Protein AF-A0A482ZUT6-F1 (afdb_monomer_lite)

Secondary structure (DSSP, 8-state):
-------------B-SHHHHHHHHTTS--S-EEEEEESSTT--EE-HHHHHHTTTS-GGG--HHHHHHHHHHHHHHHHHTTTTEETTEEPPHHHHHHHHHHTT---S-EEEES-HHHHHHHHH--SS-S-EEEEEEE---TTTEEEPPGGG-SS-GGGG--TT-EEEE--SS--HHHHHHTEEEEESSSEE-TT-TT-EEEEE-GGGHHHHHHHHHHHH--SHHHHTTT-TTTTTTT-SS-------HHHHHHHHHHHHTTT-TTTTHHHHHHHHHH---HHHHHHHHHHHHHTT-HHHHHHHHHHHHHH-TTHHHHHHHHHHHT--

Structure (mmCIF, N/CA/C/O backbone):
data_AF-A0A482ZUT6-F1
#
_entry.id   AF-A0A482ZUT6-F1
#
loop_
_atom_site.group_PDB
_atom_site.id
_atom_site.type_symbol
_atom_site.label_atom_id
_atom_site.label_alt_id
_atom_site.label_comp_id
_atom_site.label_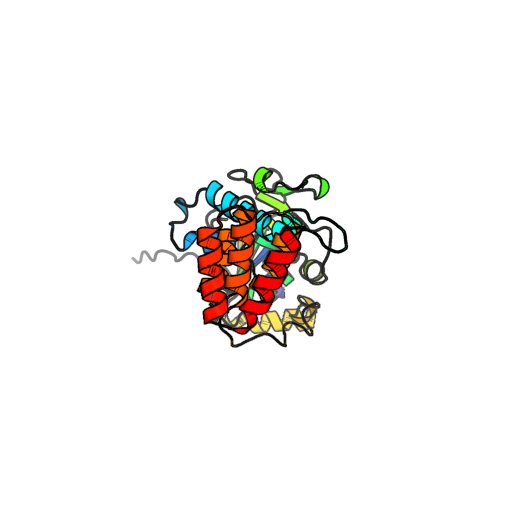asym_id
_atom_site.label_entity_id
_atom_site.label_seq_id
_atom_site.pdbx_PDB_ins_code
_atom_site.Cartn_x
_atom_site.Cartn_y
_atom_site.Cartn_z
_atom_site.occupancy
_atom_site.B_iso_or_equiv
_atom_site.auth_seq_id
_atom_site.auth_comp_id
_atom_site.auth_asym_id
_atom_site.auth_atom_id
_atom_site.pdbx_PDB_model_num
ATOM 1 N N . MET A 1 1 ? -6.124 35.417 38.412 1.00 35.81 1 MET A N 1
ATOM 2 C CA . MET A 1 1 ? -7.095 34.623 37.631 1.00 35.81 1 MET A CA 1
ATOM 3 C C . MET A 1 1 ? -6.355 33.978 36.477 1.00 35.81 1 MET A C 1
ATOM 5 O O . MET A 1 1 ? -5.757 34.667 35.665 1.00 35.81 1 MET A O 1
ATOM 9 N N . THR A 1 2 ? -6.287 32.654 36.516 1.00 34.81 2 THR A N 1
ATOM 10 C CA . THR A 1 2 ? -5.568 31.767 35.599 1.00 34.81 2 THR A CA 1
ATOM 11 C C . THR A 1 2 ? -6.197 31.771 34.212 1.00 34.81 2 THR A C 1
ATOM 13 O O . THR A 1 2 ? -7.321 31.300 34.063 1.00 34.81 2 THR A O 1
ATOM 16 N N . ASN A 1 3 ? -5.454 32.207 33.197 1.00 33.56 3 ASN A N 1
ATOM 17 C CA . ASN A 1 3 ? -5.791 31.924 31.807 1.00 33.56 3 ASN A CA 1
ATOM 18 C C . ASN A 1 3 ? -4.974 30.701 31.366 1.00 33.56 3 ASN A C 1
ATOM 20 O O . ASN A 1 3 ? -3.924 30.818 30.740 1.00 33.56 3 ASN A O 1
ATOM 24 N N . LYS A 1 4 ? -5.410 29.508 31.795 1.00 34.03 4 LYS A N 1
ATOM 25 C CA . LYS A 1 4 ? -4.911 28.256 31.220 1.00 34.03 4 LYS A CA 1
ATOM 26 C C . LYS A 1 4 ? -5.467 28.185 29.802 1.00 34.03 4 LYS A C 1
ATOM 28 O O . LYS A 1 4 ? -6.665 27.963 29.630 1.00 34.03 4 LYS A O 1
ATOM 33 N N . GLN A 1 5 ? -4.603 28.393 28.810 1.00 35.25 5 GLN A N 1
ATOM 34 C CA . GLN A 1 5 ? -4.854 27.939 27.448 1.00 35.25 5 GLN A CA 1
ATOM 35 C C . GLN A 1 5 ? -5.314 26.482 27.545 1.00 35.25 5 GLN A C 1
ATOM 37 O O . GLN A 1 5 ? -4.599 25.634 28.080 1.00 35.25 5 GLN A O 1
ATOM 42 N N . LYS A 1 6 ? -6.558 26.212 27.136 1.00 33.56 6 LYS A N 1
ATOM 43 C CA . LYS A 1 6 ? -7.048 24.843 27.003 1.00 33.56 6 LYS A CA 1
ATOM 44 C C . LYS A 1 6 ? -6.166 24.176 25.955 1.00 33.56 6 LYS A C 1
ATOM 46 O O . LYS A 1 6 ? -6.259 24.526 24.782 1.00 33.56 6 LYS A O 1
ATOM 51 N N . GLU A 1 7 ? -5.319 23.247 26.392 1.00 29.08 7 GLU A N 1
ATOM 52 C CA . GLU A 1 7 ? -4.719 22.259 25.500 1.00 29.08 7 GLU A CA 1
ATOM 53 C C . GLU A 1 7 ? -5.836 21.690 24.608 1.00 29.08 7 GLU A C 1
ATOM 55 O O . GLU A 1 7 ? -6.928 21.404 25.125 1.00 29.08 7 GLU A O 1
ATOM 60 N N . PRO A 1 8 ? -5.621 21.552 23.287 1.00 33.31 8 PRO A N 1
ATOM 61 C CA . PRO A 1 8 ? -6.588 20.881 22.430 1.00 33.31 8 PRO A CA 1
ATOM 62 C C . PRO A 1 8 ? -6.868 19.511 23.048 1.00 33.31 8 PRO A C 1
ATOM 64 O O . PRO A 1 8 ? -5.936 18.764 23.349 1.00 33.31 8 PRO A O 1
ATOM 67 N N . SER A 1 9 ? -8.142 19.215 23.328 1.00 34.09 9 SER A N 1
ATOM 68 C CA . SER A 1 9 ? -8.528 17.971 23.995 1.00 34.09 9 SER A CA 1
ATOM 69 C C . SER A 1 9 ? -7.890 16.808 23.244 1.00 34.09 9 SER A C 1
ATOM 71 O O . SER A 1 9 ? -8.211 16.618 22.068 1.00 34.09 9 SER A O 1
ATOM 73 N N . LYS A 1 10 ? -6.976 16.071 23.895 1.00 39.19 10 LYS A N 1
ATOM 74 C CA . LYS A 1 10 ? -6.316 14.906 23.293 1.00 39.19 10 LYS A CA 1
ATOM 75 C C . LYS A 1 10 ? -7.380 14.063 22.573 1.00 39.19 10 LYS A C 1
ATOM 77 O O . LYS A 1 10 ? -8.397 13.752 23.205 1.00 39.19 10 LYS A O 1
ATOM 82 N N . PRO A 1 11 ? -7.203 13.735 21.279 1.00 46.31 11 PRO A N 1
ATOM 83 C CA . PRO A 1 11 ? -8.185 12.955 20.536 1.00 46.31 11 PRO A CA 1
ATOM 84 C C . PRO A 1 11 ? -8.502 11.682 21.316 1.00 46.31 11 PRO A C 1
ATOM 86 O O . PRO A 1 11 ? -7.584 11.024 21.812 1.00 46.31 11 PRO A O 1
ATOM 89 N N . LYS A 1 12 ? -9.796 11.379 21.489 1.00 57.25 12 LYS A N 1
ATOM 90 C CA . LYS A 1 12 ? -10.273 10.251 22.302 1.00 57.25 12 LYS A CA 1
ATOM 91 C C . LYS A 1 12 ? -9.578 8.973 21.846 1.00 57.25 12 LYS A C 1
ATOM 93 O O . LYS A 1 12 ? -9.882 8.444 20.782 1.00 57.25 12 LYS A O 1
ATOM 98 N N . THR A 1 13 ? -8.645 8.501 22.659 1.00 74.69 13 THR A N 1
ATOM 99 C CA . THR A 1 13 ? -7.831 7.340 22.341 1.00 74.69 13 THR A CA 1
ATOM 100 C C . THR A 1 13 ? -8.674 6.082 22.476 1.00 74.69 13 THR A C 1
ATOM 102 O O . THR A 1 13 ? -9.416 5.910 23.449 1.00 74.69 13 THR A O 1
ATOM 105 N N . VAL A 1 14 ? -8.602 5.214 21.476 1.00 85.31 14 VAL A N 1
ATOM 106 C CA . VAL A 1 14 ? -9.338 3.955 21.469 1.00 85.31 14 VAL A CA 1
ATOM 107 C C . VAL A 1 14 ? -8.464 2.847 22.049 1.00 85.31 14 VAL A C 1
ATOM 109 O O . VAL A 1 14 ? -7.279 2.766 21.739 1.00 85.31 14 VAL A O 1
ATOM 112 N N . ASN A 1 15 ? -9.061 1.988 22.884 1.00 87.06 15 ASN A N 1
ATOM 113 C CA . ASN A 1 15 ? -8.356 0.894 23.556 1.00 87.06 15 ASN A CA 1
ATOM 114 C C . ASN A 1 15 ? -8.939 -0.514 23.323 1.00 87.06 15 ASN A C 1
ATOM 116 O O . ASN A 1 15 ? -8.460 -1.474 23.919 1.00 87.06 15 ASN A O 1
ATOM 120 N N . SER A 1 16 ? -9.965 -0.636 22.476 1.00 91.62 16 SER A N 1
ATOM 121 C CA . SER A 1 16 ? -10.554 -1.916 22.059 1.00 91.62 16 SER A CA 1
ATOM 122 C C . SER A 1 16 ? -11.215 -1.794 20.687 1.00 91.62 16 SER A C 1
ATOM 124 O O . SER A 1 16 ? -11.611 -0.694 20.278 1.00 91.62 16 SER A O 1
ATOM 126 N N . VAL A 1 17 ? -11.407 -2.920 20.000 1.00 93.44 17 VAL A N 1
ATOM 127 C CA . VAL A 1 17 ? -12.072 -2.985 18.688 1.00 93.44 17 VAL A CA 1
ATOM 128 C C . VAL A 1 17 ? -13.514 -2.475 18.783 1.00 93.44 17 VAL A C 1
ATOM 130 O O . VAL A 1 17 ? -13.983 -1.722 17.931 1.00 93.44 17 VAL A O 1
ATOM 133 N N . VAL A 1 18 ? -14.220 -2.777 19.876 1.00 93.06 18 VAL A N 1
ATOM 134 C CA . VAL A 1 18 ? -15.598 -2.297 20.088 1.00 93.06 18 VAL A CA 1
ATOM 135 C C . VAL A 1 18 ? -15.661 -0.772 20.174 1.00 93.06 18 VAL A C 1
ATOM 137 O O . VAL A 1 18 ? -16.558 -0.148 19.601 1.00 93.06 18 VAL A O 1
ATOM 140 N N . LYS A 1 19 ? -14.725 -0.141 20.894 1.00 92.38 19 LYS A N 1
ATOM 141 C CA . LYS A 1 19 ? -14.681 1.325 20.985 1.00 92.38 19 LYS A CA 1
ATOM 142 C C . LYS A 1 19 ? -14.277 1.958 19.655 1.00 92.38 19 LYS A C 1
ATOM 144 O O . LYS A 1 19 ? -14.824 3.008 19.323 1.00 92.38 19 LYS A O 1
ATOM 149 N N . PHE A 1 20 ? -13.403 1.305 18.889 1.00 94.44 20 PHE A N 1
ATOM 150 C CA . PHE A 1 20 ? -13.038 1.726 17.536 1.00 94.44 20 PHE A CA 1
ATOM 151 C C . PHE A 1 20 ? -14.270 1.784 16.629 1.00 94.44 20 PHE A C 1
ATOM 153 O O . PHE A 1 20 ? -14.591 2.836 16.081 1.00 94.44 20 PHE A O 1
ATOM 160 N N . LEU A 1 21 ? -15.033 0.690 16.570 1.00 92.88 21 LEU A N 1
ATOM 161 C CA . LEU A 1 21 ? -16.257 0.599 15.774 1.00 92.88 21 LEU A CA 1
ATOM 162 C C . LEU A 1 21 ? -17.323 1.612 16.217 1.00 92.88 21 LEU A C 1
ATOM 164 O O . LEU A 1 21 ? -18.012 2.194 15.382 1.00 92.88 21 LEU A O 1
ATOM 168 N N . LYS A 1 22 ? -17.456 1.865 17.527 1.00 91.25 22 LYS A N 1
ATOM 169 C CA . LYS A 1 22 ? -18.350 2.918 18.040 1.00 91.25 22 LYS A CA 1
ATOM 170 C C . LYS A 1 22 ? -17.924 4.305 17.568 1.00 91.25 22 LYS A C 1
ATOM 172 O O . LYS A 1 22 ? -18.792 5.090 17.212 1.00 91.25 22 LYS A O 1
ATOM 177 N N . HIS A 1 23 ? -16.625 4.601 17.558 1.00 90.75 23 HIS A N 1
ATOM 178 C CA . HIS A 1 23 ? -16.115 5.883 17.077 1.00 90.75 23 HIS A CA 1
ATOM 179 C C . HIS A 1 23 ? -16.332 6.044 15.569 1.00 90.75 23 HIS A C 1
ATOM 181 O O . HIS A 1 23 ? -16.812 7.087 15.138 1.00 90.75 23 HIS A O 1
ATOM 187 N N . LEU A 1 24 ? -16.082 4.998 14.776 1.00 89.94 24 LEU A N 1
ATOM 188 C CA . LEU A 1 24 ? -16.340 5.011 13.332 1.00 89.94 24 LEU A CA 1
ATOM 189 C C . LEU A 1 24 ? -17.788 5.373 12.991 1.00 89.94 24 LEU A C 1
ATOM 191 O O . LEU A 1 24 ? -18.016 6.171 12.092 1.00 89.94 24 LEU A O 1
ATOM 195 N N . LYS A 1 25 ? -18.763 4.864 13.753 1.00 89.38 25 LYS A N 1
ATOM 196 C CA . LYS A 1 25 ? -20.187 5.198 13.574 1.00 89.38 25 LYS A CA 1
ATOM 197 C C . LYS A 1 25 ? -20.527 6.670 13.831 1.00 89.38 25 LYS A C 1
ATOM 199 O O . LYS A 1 25 ? -21.613 7.099 13.465 1.00 89.38 25 LYS A O 1
ATOM 204 N N . THR A 1 26 ? -19.645 7.424 14.490 1.00 88.81 26 THR A N 1
ATOM 205 C CA . THR A 1 26 ? -19.835 8.868 14.720 1.00 88.81 26 THR A CA 1
ATOM 206 C C . THR A 1 26 ? -19.310 9.733 13.577 1.00 88.81 26 THR A C 1
ATOM 208 O O . THR A 1 26 ? -19.552 10.936 13.578 1.00 88.81 26 THR A O 1
ATOM 211 N N . ILE A 1 27 ? -18.587 9.146 12.618 1.00 87.00 27 ILE A N 1
ATOM 212 C CA . ILE A 1 27 ? -18.062 9.860 11.456 1.00 87.00 27 ILE A CA 1
ATOM 213 C C . ILE A 1 27 ? -19.151 9.906 10.382 1.00 87.00 27 ILE A C 1
ATOM 215 O O . ILE A 1 27 ? -19.654 8.870 9.953 1.00 87.00 27 ILE A O 1
ATOM 219 N N . GLU A 1 28 ? -19.510 11.113 9.951 1.00 81.62 28 GLU A N 1
ATOM 220 C CA . GLU A 1 28 ? -20.491 11.334 8.887 1.00 81.62 28 GLU A CA 1
ATOM 221 C C . GLU A 1 28 ? -19.919 10.967 7.508 1.00 81.62 28 GLU A C 1
ATOM 223 O O . GLU A 1 28 ? -18.759 11.248 7.203 1.00 81.62 28 GLU A O 1
ATOM 228 N N . GLY A 1 29 ? -20.743 10.337 6.666 1.00 78.88 29 GLY A N 1
ATOM 229 C CA . GLY A 1 29 ? -20.382 9.898 5.315 1.00 78.88 29 GLY A CA 1
ATOM 230 C C . GLY A 1 29 ? -20.950 8.518 4.980 1.00 78.88 29 GLY A C 1
ATOM 231 O O . 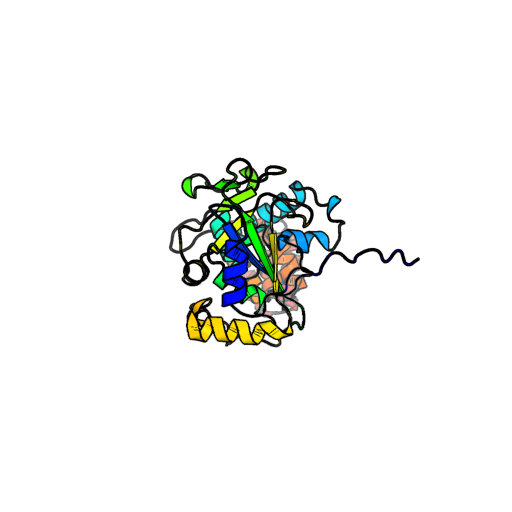GLY A 1 29 ? -21.455 7.810 5.849 1.00 78.88 29 GLY A O 1
ATOM 232 N N . SER A 1 30 ? -20.896 8.144 3.701 1.00 75.44 30 SER A N 1
ATOM 233 C CA . SER A 1 30 ? -21.460 6.883 3.190 1.00 75.44 30 SER A CA 1
ATOM 234 C C . SER A 1 30 ? -20.412 5.893 2.676 1.00 75.44 30 SER A C 1
ATOM 236 O O . SER A 1 30 ? -20.690 4.698 2.613 1.00 75.44 30 SER A O 1
ATOM 238 N N . ALA A 1 31 ? -19.216 6.368 2.323 1.00 84.25 31 ALA A N 1
ATOM 239 C CA . ALA A 1 31 ? -18.118 5.553 1.817 1.00 84.25 31 ALA A CA 1
ATOM 240 C C . ALA A 1 31 ? -16.779 6.111 2.306 1.00 84.25 31 ALA A C 1
ATOM 242 O O . ALA A 1 31 ? -16.557 7.326 2.273 1.00 84.25 31 ALA A O 1
ATOM 243 N N . PHE A 1 32 ? -15.892 5.218 2.747 1.00 88.81 32 PHE A N 1
ATOM 244 C CA . PHE A 1 32 ? -14.613 5.579 3.347 1.00 88.81 32 PHE A CA 1
ATOM 245 C C . PHE A 1 32 ? -13.485 4.670 2.861 1.00 88.81 32 PHE A C 1
ATOM 247 O O . PHE A 1 32 ? -13.697 3.497 2.561 1.00 88.81 32 PHE A O 1
ATOM 254 N N . LEU A 1 33 ? -12.278 5.226 2.842 1.00 90.50 33 LEU A N 1
ATOM 255 C CA . LEU A 1 33 ? -11.021 4.495 2.807 1.00 90.50 33 LEU A CA 1
ATOM 256 C C . LEU A 1 33 ? -10.292 4.675 4.131 1.00 90.50 33 LEU A C 1
ATOM 258 O O . LEU A 1 33 ? -10.357 5.736 4.758 1.00 90.50 33 LEU A O 1
ATOM 262 N N . TYR A 1 34 ? -9.571 3.640 4.535 1.00 92.25 34 TYR A N 1
ATOM 263 C CA . TYR A 1 34 ? -8.869 3.594 5.805 1.00 92.25 34 TYR A CA 1
ATOM 264 C C . TYR A 1 34 ? -7.384 3.337 5.596 1.00 92.25 34 TYR A C 1
ATOM 266 O O . TYR A 1 34 ? -6.994 2.582 4.708 1.00 92.25 34 TYR A O 1
ATOM 274 N N . ARG A 1 35 ? -6.545 3.934 6.439 1.00 92.00 35 ARG A N 1
ATOM 275 C CA . ARG A 1 35 ? -5.116 3.618 6.482 1.00 92.00 35 ARG A CA 1
ATOM 276 C C . ARG A 1 35 ? -4.612 3.614 7.912 1.00 92.00 35 ARG A C 1
ATOM 278 O O . ARG A 1 35 ? -4.799 4.585 8.641 1.00 92.00 35 ARG A O 1
ATOM 285 N N . GLY A 1 36 ? -3.982 2.514 8.305 1.00 90.75 36 GLY A N 1
ATOM 286 C CA . GLY A 1 36 ? -3.349 2.378 9.610 1.00 90.75 36 GLY A CA 1
ATOM 287 C C . GLY A 1 36 ? -1.906 2.845 9.574 1.00 90.75 36 GLY A C 1
ATOM 288 O O . GLY A 1 36 ? -1.131 2.372 8.748 1.00 90.75 36 GLY A O 1
ATOM 289 N N . HIS A 1 37 ? -1.534 3.746 10.477 1.00 89.69 37 HIS A N 1
ATOM 290 C CA . HIS A 1 37 ? -0.142 4.066 10.771 1.00 89.69 37 HIS A CA 1
ATOM 291 C C . HIS A 1 37 ? 0.174 3.601 12.184 1.00 89.69 37 HIS A C 1
ATOM 293 O O . HIS A 1 37 ? -0.472 4.024 13.143 1.00 89.69 37 HIS A O 1
ATOM 299 N N . ALA A 1 38 ? 1.195 2.762 12.322 1.00 86.81 38 ALA A N 1
ATOM 300 C CA . ALA A 1 38 ? 1.624 2.297 13.630 1.00 86.81 38 ALA A CA 1
ATOM 301 C C . ALA A 1 38 ? 2.298 3.399 14.463 1.00 86.81 38 ALA A C 1
ATOM 303 O O . ALA A 1 38 ? 2.398 3.275 15.677 1.00 86.81 38 ALA A O 1
ATOM 304 N N . ASN A 1 39 ? 2.713 4.501 13.844 1.00 85.56 39 ASN A N 1
ATOM 305 C CA . ASN A 1 39 ? 3.220 5.676 14.535 1.00 85.56 39 ASN A CA 1
ATOM 306 C C . ASN A 1 39 ? 2.427 6.906 14.075 1.00 85.56 39 ASN A C 1
ATOM 308 O O . ASN A 1 39 ? 2.410 7.242 12.890 1.00 85.56 39 ASN A O 1
ATOM 312 N N . CYS A 1 40 ? 1.754 7.574 15.008 1.00 83.69 40 CYS A N 1
ATOM 313 C CA . CYS A 1 40 ? 0.895 8.722 14.733 1.00 83.69 40 CYS A CA 1
ATOM 314 C C . CYS A 1 40 ? 1.656 9.960 14.240 1.00 83.69 40 CYS A C 1
ATOM 316 O O . CYS A 1 40 ? 1.047 10.838 13.642 1.00 83.69 40 CYS A O 1
ATOM 318 N N . ALA A 1 41 ? 2.980 10.015 14.423 1.00 80.50 41 ALA A N 1
ATOM 319 C CA . ALA A 1 41 ? 3.820 11.072 13.864 1.00 80.50 41 ALA A CA 1
ATOM 320 C C . ALA A 1 41 ? 4.128 10.871 12.367 1.00 80.50 41 ALA A C 1
ATOM 322 O O . ALA A 1 41 ? 4.727 11.744 11.735 1.00 80.50 41 ALA A O 1
ATOM 323 N N . TRP A 1 42 ? 3.782 9.715 11.786 1.00 80.75 42 TRP A N 1
ATOM 324 C CA . TRP A 1 42 ? 3.996 9.466 10.364 1.00 80.75 42 TRP A CA 1
ATOM 325 C C . TRP A 1 42 ? 2.973 10.208 9.512 1.00 80.75 42 TRP A C 1
ATOM 327 O O . TRP A 1 42 ? 1.779 9.890 9.526 1.00 80.75 42 TRP A O 1
ATOM 337 N N . LYS A 1 43 ? 3.494 11.124 8.692 1.00 79.69 43 LYS A N 1
ATOM 338 C CA . LYS A 1 43 ? 2.731 11.847 7.677 1.00 79.69 43 LYS A CA 1
ATOM 339 C C . LYS A 1 43 ? 2.194 10.909 6.600 1.00 79.69 43 LYS A C 1
ATOM 341 O O . LYS A 1 43 ? 2.816 9.899 6.251 1.00 79.69 43 LYS A O 1
ATOM 346 N N . LEU A 1 44 ? 1.056 11.282 6.023 1.00 80.19 44 LEU A N 1
ATOM 347 C CA . LEU A 1 44 ? 0.441 10.587 4.898 1.00 80.19 44 LEU A CA 1
ATOM 348 C C . LEU A 1 44 ? 1.116 10.989 3.575 1.00 80.19 44 LEU A C 1
ATOM 350 O O . LEU A 1 44 ? 0.606 11.779 2.783 1.00 80.19 44 LEU A O 1
ATOM 354 N N . GLU A 1 45 ? 2.310 10.443 3.363 1.00 78.81 45 GLU A N 1
ATOM 355 C CA . GLU A 1 45 ? 3.169 10.712 2.205 1.00 78.81 45 GLU A CA 1
ATOM 356 C C . GLU A 1 45 ? 3.515 9.405 1.470 1.00 78.81 45 GLU A C 1
ATOM 358 O O . GLU A 1 45 ? 3.668 8.349 2.099 1.00 78.81 45 GLU A O 1
ATOM 363 N N . SER A 1 46 ? 3.663 9.465 0.140 1.00 78.75 46 SER A N 1
ATOM 364 C CA . SER A 1 46 ? 4.093 8.305 -0.654 1.00 78.75 46 SER A CA 1
ATOM 365 C C . SER A 1 46 ? 5.557 7.956 -0.370 1.00 78.75 46 SER A C 1
ATOM 367 O O . SER A 1 46 ? 6.354 8.793 0.067 1.00 78.75 46 SER A O 1
ATOM 369 N N . SER A 1 47 ? 5.938 6.700 -0.591 1.00 74.62 47 SER A N 1
ATOM 370 C CA . SER A 1 47 ? 7.308 6.247 -0.321 1.00 74.62 47 SER A CA 1
ATOM 371 C C . SER A 1 47 ? 8.325 6.903 -1.262 1.00 74.62 47 SER A C 1
ATOM 373 O O . SER A 1 47 ? 9.413 7.269 -0.812 1.00 74.62 47 SER A O 1
ATOM 375 N N . ALA A 1 48 ? 7.958 7.127 -2.529 1.00 77.06 48 ALA A N 1
ATOM 376 C CA . ALA A 1 48 ? 8.759 7.891 -3.484 1.00 77.06 48 ALA A CA 1
ATOM 377 C C . ALA A 1 48 ? 8.959 9.340 -3.023 1.00 77.06 48 ALA A C 1
ATOM 379 O O . ALA A 1 48 ? 10.088 9.824 -3.002 1.00 77.06 48 ALA A O 1
ATOM 380 N N . TYR A 1 49 ? 7.900 10.008 -2.557 1.00 74.44 49 TYR A N 1
ATOM 381 C CA . TYR A 1 49 ? 8.007 11.371 -2.039 1.00 74.44 49 TYR A CA 1
ATOM 382 C C . TYR A 1 49 ? 8.940 11.458 -0.822 1.00 74.44 49 TYR A C 1
ATOM 384 O O . TYR A 1 49 ? 9.848 12.288 -0.790 1.00 74.44 49 TYR A O 1
ATOM 392 N N . ARG A 1 50 ? 8.806 10.538 0.147 1.00 73.44 50 ARG A N 1
ATOM 393 C CA . ARG A 1 50 ? 9.718 10.468 1.305 1.00 73.44 50 ARG A CA 1
ATOM 394 C C . ARG A 1 50 ? 11.182 10.291 0.894 1.00 73.44 50 ARG A C 1
ATOM 396 O O . ARG A 1 50 ? 12.067 10.851 1.536 1.00 73.44 50 ARG A O 1
ATOM 403 N N . ARG A 1 51 ? 11.442 9.511 -0.160 1.00 74.12 51 ARG A N 1
ATOM 404 C CA . ARG A 1 51 ? 12.789 9.292 -0.706 1.00 74.12 51 ARG A CA 1
ATOM 405 C C . ARG A 1 51 ? 13.348 10.566 -1.346 1.00 74.12 51 ARG A C 1
ATOM 407 O O . ARG A 1 51 ? 14.486 10.925 -1.063 1.00 74.12 51 ARG A O 1
ATOM 414 N N . LEU A 1 52 ? 12.540 11.259 -2.147 1.00 68.75 52 LEU A N 1
ATOM 415 C CA . LEU A 1 52 ? 12.927 12.477 -2.870 1.00 68.75 52 LEU A CA 1
ATOM 416 C C . LEU A 1 52 ? 13.086 13.714 -1.972 1.00 68.75 52 LEU A C 1
ATOM 418 O O . LEU A 1 52 ? 13.728 14.676 -2.375 1.00 68.75 52 LEU A O 1
ATOM 422 N N . LYS A 1 53 ? 12.543 13.678 -0.751 1.00 66.25 53 LYS A N 1
ATOM 423 C CA . LYS A 1 53 ? 12.624 14.748 0.258 1.00 66.25 53 LYS A CA 1
ATOM 424 C C . LYS A 1 53 ? 13.924 14.773 1.061 1.00 66.25 53 LYS A C 1
ATOM 426 O O . LYS A 1 53 ? 14.236 15.781 1.679 1.00 66.25 53 LYS A O 1
ATOM 431 N N . LYS A 1 54 ? 14.716 13.694 1.070 1.00 56.56 54 LYS A N 1
ATOM 432 C CA . LYS A 1 54 ? 15.976 13.663 1.842 1.00 56.56 54 LYS A CA 1
ATOM 433 C C . LYS A 1 54 ? 16.979 14.785 1.483 1.00 56.56 54 LYS A C 1
ATOM 435 O O . LYS A 1 54 ? 17.711 15.174 2.387 1.00 56.56 54 LYS A O 1
ATOM 440 N N . PRO A 1 55 ? 17.009 15.324 0.245 1.00 53.75 55 PRO A N 1
ATOM 441 C CA . PRO A 1 55 ? 17.802 16.510 -0.091 1.00 53.75 55 PRO A CA 1
ATOM 442 C C . PRO A 1 55 ? 17.014 17.831 -0.291 1.00 53.75 55 PRO A C 1
ATOM 444 O O . PRO A 1 55 ? 17.657 18.841 -0.558 1.00 53.75 55 PRO A O 1
ATOM 447 N N . LEU A 1 56 ? 15.672 17.865 -0.205 1.00 49.56 56 LEU A N 1
ATOM 448 C CA . LEU A 1 56 ? 14.835 19.026 -0.592 1.00 49.56 56 LEU A CA 1
ATOM 449 C C . LEU A 1 56 ? 13.676 19.269 0.396 1.00 49.56 56 LEU A C 1
ATOM 451 O O . LEU A 1 56 ? 13.063 18.319 0.880 1.00 49.56 56 LEU A O 1
ATOM 455 N N . GLU A 1 57 ? 13.320 20.529 0.671 1.00 53.28 57 GLU A N 1
ATOM 456 C CA . GLU A 1 57 ? 12.146 20.844 1.502 1.00 53.28 57 GLU A CA 1
ATOM 457 C C . GLU A 1 57 ? 10.831 20.420 0.801 1.00 53.28 57 GLU A C 1
ATOM 459 O O . GLU A 1 57 ? 10.733 20.505 -0.422 1.00 53.28 57 GLU A O 1
ATOM 464 N N . PRO A 1 58 ? 9.769 20.019 1.536 1.00 54.66 58 PRO A N 1
ATOM 465 C CA . PRO A 1 58 ? 8.490 19.549 0.970 1.00 54.66 58 PRO A CA 1
ATOM 466 C C . PRO A 1 58 ? 7.858 20.459 -0.089 1.00 54.66 58 PRO A C 1
ATOM 468 O O . PRO A 1 58 ? 7.222 19.997 -1.027 1.00 54.66 58 PRO A O 1
ATOM 471 N N . LYS A 1 59 ? 8.012 21.770 0.092 1.00 56.28 59 LYS A N 1
ATOM 472 C CA . LYS A 1 59 ? 7.485 22.814 -0.796 1.00 56.28 59 LYS A CA 1
ATOM 473 C C . LYS A 1 59 ? 8.243 22.917 -2.127 1.00 56.28 59 LYS A C 1
ATOM 475 O O . LYS A 1 59 ? 7.724 23.527 -3.056 1.00 56.28 59 LYS A O 1
ATOM 480 N N . ASP A 1 60 ? 9.439 22.334 -2.194 1.00 52.34 60 ASP A N 1
ATOM 481 C CA . ASP A 1 60 ? 10.370 22.437 -3.318 1.00 52.34 60 ASP A CA 1
ATOM 482 C C . ASP A 1 60 ? 10.358 21.167 -4.195 1.00 52.34 60 ASP A C 1
ATOM 484 O O . ASP A 1 60 ? 11.021 21.115 -5.230 1.00 52.34 60 ASP A O 1
ATOM 488 N N . ILE A 1 61 ? 9.586 20.137 -3.816 1.00 58.88 61 ILE A N 1
ATOM 489 C CA . ILE A 1 61 ? 9.370 18.945 -4.644 1.00 58.88 61 ILE A CA 1
ATOM 490 C C . ILE A 1 61 ? 8.251 19.257 -5.639 1.00 58.88 61 ILE A C 1
ATOM 492 O O . ILE A 1 61 ? 7.067 19.105 -5.342 1.00 58.88 61 ILE A O 1
ATOM 496 N N . ASP A 1 62 ? 8.641 19.716 -6.825 1.00 64.44 62 ASP A N 1
ATOM 497 C CA . ASP A 1 62 ? 7.737 19.879 -7.963 1.00 64.44 62 ASP A CA 1
ATOM 498 C C . ASP A 1 62 ? 7.112 18.511 -8.329 1.00 64.44 62 ASP A C 1
ATOM 500 O O . ASP A 1 62 ? 7.858 17.528 -8.452 1.00 64.44 62 ASP A O 1
ATOM 504 N N . PRO A 1 63 ? 5.781 18.411 -8.538 1.00 67.75 63 PRO A N 1
ATOM 505 C CA . PRO A 1 63 ? 5.135 17.231 -9.118 1.00 67.75 63 PRO A CA 1
ATOM 506 C C . PRO A 1 63 ? 5.889 16.621 -10.311 1.00 67.75 63 PRO A C 1
ATOM 508 O O . PRO A 1 63 ? 5.913 15.398 -10.461 1.00 67.75 63 PRO A O 1
ATOM 511 N N . ALA A 1 64 ? 6.559 17.447 -11.124 1.00 72.50 64 ALA A N 1
ATOM 512 C CA . ALA A 1 64 ? 7.381 17.003 -12.248 1.00 72.50 64 ALA A CA 1
ATOM 513 C C . ALA A 1 64 ? 8.579 16.125 -11.829 1.00 72.50 64 ALA A C 1
ATOM 515 O O . ALA A 1 64 ? 8.941 15.193 -12.548 1.00 72.50 64 ALA A O 1
ATOM 516 N N . ILE A 1 65 ? 9.180 16.370 -10.658 1.00 73.81 65 ILE A N 1
ATOM 517 C CA . ILE A 1 65 ? 10.296 15.568 -10.124 1.00 73.81 65 ILE A CA 1
ATOM 518 C C . ILE A 1 65 ? 9.796 14.179 -9.725 1.00 73.81 65 ILE A C 1
ATOM 520 O O . ILE A 1 65 ? 10.406 13.170 -10.089 1.00 73.81 65 ILE A O 1
ATOM 524 N N . LEU A 1 66 ? 8.673 14.114 -9.000 1.00 75.94 66 LEU A N 1
ATOM 525 C CA . LEU A 1 66 ? 8.060 12.844 -8.612 1.00 75.94 66 LEU A CA 1
ATOM 526 C C . LEU A 1 66 ? 7.617 12.056 -9.849 1.00 75.94 66 LEU A C 1
ATOM 528 O O . LEU A 1 66 ? 7.891 10.860 -9.940 1.00 75.94 66 LEU A O 1
ATOM 532 N N . GLN A 1 67 ? 6.995 12.729 -10.818 1.00 77.06 67 GLN A N 1
ATOM 533 C CA . GLN A 1 67 ? 6.612 12.134 -12.093 1.00 77.06 67 GLN A CA 1
ATOM 534 C C . GLN A 1 67 ? 7.831 11.563 -12.826 1.00 77.06 67 GLN A C 1
ATOM 536 O O . GLN A 1 67 ? 7.828 10.388 -13.180 1.00 77.06 67 GLN A O 1
ATOM 541 N N . GLY A 1 68 ? 8.903 12.346 -12.981 1.00 75.88 68 GLY A N 1
ATOM 542 C CA . GLY A 1 68 ? 10.129 11.898 -13.640 1.00 75.88 68 GLY A CA 1
ATOM 543 C C . GLY A 1 68 ? 10.782 10.700 -12.946 1.00 75.88 68 GLY A C 1
ATOM 544 O O . GLY A 1 68 ? 11.255 9.783 -13.616 1.00 75.88 68 GLY A O 1
ATOM 545 N N . TYR A 1 69 ? 10.771 10.659 -11.610 1.00 81.06 69 TYR A N 1
ATOM 546 C CA . TYR A 1 69 ? 11.242 9.497 -10.851 1.00 81.06 69 TYR A CA 1
ATOM 547 C C . TYR A 1 69 ? 10.408 8.243 -11.151 1.00 81.06 69 TYR A C 1
ATOM 549 O O . TYR A 1 69 ? 10.974 7.177 -11.392 1.00 81.06 69 TYR A O 1
ATOM 557 N N . ILE A 1 70 ? 9.076 8.359 -11.166 1.00 83.44 70 ILE A N 1
ATOM 558 C CA . ILE A 1 70 ? 8.189 7.219 -11.426 1.00 83.44 70 ILE A CA 1
ATOM 559 C C . ILE A 1 70 ? 8.303 6.740 -12.874 1.00 83.44 70 ILE A C 1
ATOM 561 O O . ILE A 1 70 ? 8.379 5.534 -13.095 1.00 83.44 70 ILE A O 1
ATOM 565 N N . THR A 1 71 ? 8.391 7.653 -13.844 1.00 81.06 71 THR A N 1
ATOM 566 C CA . THR A 1 71 ? 8.634 7.306 -15.251 1.00 81.06 71 THR A CA 1
ATOM 567 C C . THR A 1 71 ? 9.940 6.528 -15.399 1.00 81.06 71 THR A C 1
ATOM 569 O O . THR A 1 71 ? 9.931 5.434 -15.955 1.00 81.06 71 THR A O 1
ATOM 572 N N . LYS A 1 72 ? 11.041 7.008 -14.805 1.00 77.94 72 LYS A N 1
ATOM 573 C CA . LYS A 1 72 ? 12.331 6.298 -14.831 1.00 77.94 72 LYS A CA 1
ATOM 574 C C . LYS A 1 72 ? 12.267 4.932 -14.150 1.00 77.94 72 LYS A C 1
ATOM 576 O O . LYS A 1 72 ? 12.854 3.978 -14.654 1.00 77.94 72 LYS A O 1
ATOM 581 N N . LEU A 1 73 ? 11.567 4.828 -13.017 1.00 80.06 73 LEU A N 1
ATOM 582 C CA . LEU A 1 73 ? 11.365 3.557 -12.319 1.00 80.06 73 LEU A CA 1
ATOM 583 C C . LEU A 1 73 ? 10.639 2.555 -13.225 1.00 80.06 73 LEU A C 1
ATOM 585 O O . LEU A 1 73 ? 11.126 1.446 -13.408 1.00 80.06 73 LEU A O 1
ATOM 589 N N . LEU A 1 74 ? 9.525 2.963 -13.836 1.00 80.50 74 LEU A N 1
ATOM 590 C CA . LEU A 1 74 ? 8.747 2.136 -14.759 1.00 80.50 74 LEU A CA 1
ATOM 591 C C . LEU A 1 74 ? 9.555 1.727 -15.993 1.00 80.50 74 LEU A C 1
ATOM 593 O O . LEU A 1 74 ? 9.575 0.549 -16.342 1.00 80.50 74 LEU A O 1
ATOM 597 N N . GLU A 1 75 ? 10.242 2.669 -16.639 1.00 76.94 75 GLU A N 1
ATOM 598 C CA . GLU A 1 75 ? 11.092 2.402 -17.803 1.00 76.94 75 GLU A CA 1
ATOM 599 C C . GLU A 1 75 ? 12.220 1.429 -17.470 1.00 76.94 75 GLU A C 1
ATOM 601 O O . GLU A 1 75 ? 12.456 0.488 -18.227 1.00 76.94 75 GLU A O 1
ATOM 606 N N . LYS A 1 76 ? 12.905 1.626 -16.333 1.00 75.12 76 LYS A N 1
ATOM 607 C CA . LYS A 1 76 ? 13.931 0.696 -15.854 1.00 75.12 76 LYS A CA 1
ATOM 608 C C . LYS A 1 76 ? 13.309 -0.680 -15.657 1.00 75.12 76 LYS A C 1
ATOM 610 O O . LYS A 1 76 ? 13.725 -1.629 -16.303 1.00 75.12 76 LYS A O 1
ATOM 615 N N . THR A 1 77 ? 12.256 -0.791 -14.853 1.00 73.38 77 THR A N 1
ATOM 616 C CA . THR A 1 77 ? 11.604 -2.072 -14.557 1.00 73.38 77 THR A CA 1
ATOM 617 C C . THR A 1 77 ? 11.100 -2.797 -15.812 1.00 73.38 77 THR A C 1
ATOM 619 O O . THR A 1 77 ? 11.220 -4.019 -15.902 1.00 73.38 77 THR A O 1
ATOM 622 N N . ARG A 1 78 ? 10.575 -2.071 -16.807 1.00 78.69 78 ARG A N 1
ATOM 623 C CA . ARG A 1 78 ? 10.152 -2.658 -18.087 1.00 78.69 78 ARG A CA 1
ATOM 624 C C . ARG A 1 78 ? 11.338 -3.160 -18.912 1.00 78.69 78 ARG A C 1
ATOM 626 O O . ARG A 1 78 ? 11.244 -4.268 -19.430 1.00 78.69 78 ARG A O 1
ATOM 633 N N . ARG A 1 79 ? 12.455 -2.423 -18.970 1.00 67.19 79 ARG A N 1
ATOM 634 C CA . ARG A 1 79 ? 13.710 -2.880 -19.610 1.00 67.19 79 ARG A CA 1
ATOM 635 C C . ARG A 1 79 ? 14.256 -4.161 -18.969 1.00 67.19 79 ARG A C 1
ATOM 637 O O . ARG A 1 79 ? 14.653 -5.098 -19.664 1.00 67.19 79 ARG A O 1
ATOM 644 N N . LEU A 1 80 ? 14.148 -4.269 -17.643 1.00 64.94 80 LEU A N 1
ATOM 645 C CA . LEU A 1 80 ? 14.507 -5.486 -16.904 1.00 64.94 80 LEU A CA 1
ATOM 646 C C . LEU A 1 80 ? 13.612 -6.695 -17.257 1.00 64.94 80 LEU A C 1
ATOM 648 O O . LEU A 1 80 ? 13.984 -7.832 -16.995 1.00 64.94 80 LEU A O 1
ATOM 652 N N . GLY A 1 81 ? 12.477 -6.493 -17.937 1.00 70.12 81 GLY A N 1
ATOM 653 C CA . GLY A 1 81 ? 11.558 -7.559 -18.353 1.00 70.12 81 GLY A CA 1
ATOM 654 C C . GLY A 1 81 ? 10.429 -7.835 -17.360 1.00 70.12 81 GLY A C 1
ATOM 655 O O . GLY A 1 81 ? 9.576 -8.672 -17.624 1.00 70.12 81 GLY A O 1
ATOM 656 N N . HIS A 1 82 ? 10.345 -7.088 -16.257 1.00 74.75 82 HIS A N 1
ATOM 657 C CA . HIS A 1 82 ? 9.265 -7.233 -15.271 1.00 74.75 82 HIS A CA 1
ATOM 658 C C . HIS A 1 82 ? 7.954 -6.553 -15.705 1.00 74.75 82 HIS A C 1
ATOM 660 O O . HIS A 1 82 ? 7.013 -6.444 -14.926 1.00 74.75 82 HIS A O 1
ATOM 666 N N . GLY A 1 83 ? 7.883 -6.056 -16.944 1.00 74.69 83 GLY A N 1
ATOM 667 C CA . GLY A 1 83 ? 6.691 -5.416 -17.498 1.00 74.69 83 GLY A CA 1
ATOM 668 C C . GLY A 1 83 ? 5.562 -6.382 -17.862 1.00 74.69 83 GLY A C 1
ATOM 669 O O . GLY A 1 83 ? 4.495 -5.913 -18.262 1.00 74.69 83 GLY A O 1
ATOM 670 N N . GLU A 1 84 ? 5.787 -7.691 -17.745 1.00 76.62 84 GLU A N 1
ATOM 671 C CA . GLU A 1 84 ? 4.838 -8.749 -18.082 1.00 76.62 84 GLU A CA 1
ATOM 672 C C . GLU A 1 84 ? 4.761 -9.788 -16.957 1.00 76.62 84 GLU A C 1
ATOM 674 O O . GLU A 1 84 ? 5.762 -10.099 -16.313 1.00 76.62 84 GLU A O 1
ATOM 679 N N . LYS A 1 85 ? 3.565 -10.330 -16.722 1.00 70.31 85 LYS A N 1
ATOM 680 C CA . LYS A 1 85 ? 3.299 -11.403 -15.756 1.00 70.31 85 LYS A CA 1
ATOM 681 C C . LYS A 1 85 ? 2.273 -12.353 -16.362 1.00 70.31 85 LYS A C 1
ATOM 683 O O . LYS A 1 85 ? 1.279 -11.899 -16.925 1.00 70.31 85 LYS A O 1
ATOM 688 N N . ASP A 1 86 ? 2.538 -13.656 -16.309 1.00 71.81 86 ASP A N 1
ATOM 689 C CA . ASP A 1 86 ? 1.676 -14.702 -16.885 1.00 71.81 86 ASP A CA 1
ATOM 690 C C . ASP A 1 86 ? 1.303 -14.463 -18.366 1.00 71.81 86 ASP A C 1
ATOM 692 O O . ASP A 1 86 ? 0.165 -14.673 -18.788 1.00 71.81 86 ASP A O 1
ATOM 696 N N . GLY A 1 87 ? 2.258 -13.965 -19.162 1.00 72.38 87 GLY A N 1
ATOM 697 C CA . GLY A 1 87 ? 2.058 -13.660 -20.586 1.00 72.38 87 GLY A CA 1
ATOM 698 C C . GLY A 1 87 ? 1.181 -12.432 -20.860 1.00 72.38 87 GLY A C 1
ATOM 699 O O . GLY A 1 87 ? 0.779 -12.202 -22.000 1.00 72.38 87 GLY A O 1
ATOM 700 N N . LYS A 1 88 ? 0.861 -11.640 -19.829 1.00 78.50 88 LYS A N 1
ATOM 701 C CA . LYS A 1 88 ? 0.120 -10.384 -19.950 1.00 78.50 88 LYS A CA 1
ATOM 702 C C . LYS A 1 88 ? 1.004 -9.202 -19.592 1.00 78.50 88 LYS A C 1
ATOM 704 O O . LYS A 1 88 ? 1.625 -9.169 -18.531 1.00 78.50 88 LYS A O 1
ATOM 709 N N . LYS A 1 89 ? 0.999 -8.187 -20.454 1.00 81.12 89 LYS A N 1
ATOM 710 C CA . LYS A 1 89 ? 1.640 -6.904 -20.171 1.00 81.12 89 LYS A CA 1
ATOM 711 C C . LYS A 1 89 ? 0.912 -6.196 -19.033 1.00 81.12 89 LYS A C 1
ATOM 713 O O . LYS A 1 89 ? -0.284 -5.932 -19.133 1.00 81.12 89 LYS A O 1
ATOM 718 N N . LEU A 1 90 ? 1.653 -5.864 -17.981 1.00 80.56 90 LEU A N 1
ATOM 719 C CA . LEU A 1 90 ? 1.150 -5.105 -16.844 1.00 80.56 90 LEU A CA 1
ATOM 720 C C . LEU A 1 90 ? 0.997 -3.629 -17.222 1.00 80.56 90 LEU A C 1
ATOM 722 O O . LEU A 1 90 ? 1.898 -3.031 -17.830 1.00 80.56 90 LEU A O 1
ATOM 726 N N . SER A 1 91 ? -0.114 -3.018 -16.814 1.00 83.25 91 SER A N 1
ATOM 727 C CA . SER A 1 91 ? -0.260 -1.560 -16.788 1.00 83.25 91 SER A CA 1
ATOM 728 C C . SER A 1 91 ? 0.739 -0.931 -15.807 1.00 83.25 91 SER A C 1
ATOM 730 O O . SER A 1 91 ? 1.323 -1.611 -14.964 1.00 83.25 91 SER A O 1
ATOM 732 N N . ASP A 1 92 ? 0.959 0.382 -15.899 1.00 85.12 92 ASP A N 1
ATOM 733 C CA . ASP A 1 92 ? 1.892 1.070 -14.994 1.00 85.12 92 ASP A CA 1
ATOM 734 C C . ASP A 1 92 ? 1.474 0.960 -13.524 1.00 85.12 92 ASP A C 1
ATOM 736 O O . ASP A 1 92 ? 2.329 0.799 -12.659 1.00 85.12 92 ASP A O 1
ATOM 740 N N . LEU A 1 93 ? 0.171 1.011 -13.224 1.00 85.44 93 LEU A N 1
ATOM 741 C CA . LEU A 1 93 ? -0.311 0.869 -11.847 1.00 85.44 93 LEU A CA 1
ATOM 742 C C . LEU A 1 93 ? -0.119 -0.547 -11.312 1.00 85.44 93 LEU A C 1
ATOM 744 O O . LEU A 1 93 ? 0.270 -0.706 -10.157 1.00 85.44 93 LEU A O 1
ATOM 748 N N . GLU A 1 94 ? -0.349 -1.563 -12.142 1.00 83.81 94 GLU A N 1
ATOM 749 C CA . GLU A 1 94 ? -0.096 -2.954 -11.763 1.00 83.81 94 GLU A CA 1
ATOM 750 C C . GLU A 1 94 ? 1.392 -3.180 -11.515 1.00 83.81 94 GLU A C 1
ATOM 752 O O . GLU A 1 94 ? 1.760 -3.734 -10.483 1.00 83.81 94 GLU A O 1
ATOM 757 N N . LEU A 1 95 ? 2.250 -2.662 -12.397 1.00 83.12 95 LEU A N 1
ATOM 758 C CA . LEU A 1 95 ? 3.692 -2.757 -12.224 1.00 83.12 95 LEU A CA 1
ATOM 759 C C . LEU A 1 95 ? 4.169 -2.030 -10.958 1.00 83.12 95 LEU A C 1
ATOM 761 O O . LEU A 1 95 ? 4.971 -2.573 -10.205 1.00 83.12 95 LEU A O 1
ATOM 765 N N . LEU A 1 96 ? 3.652 -0.831 -10.673 1.00 85.00 96 LEU A N 1
ATOM 766 C CA . LEU A 1 96 ? 3.985 -0.106 -9.443 1.00 85.00 96 LEU A CA 1
ATOM 767 C C . LEU A 1 96 ? 3.478 -0.812 -8.186 1.00 85.00 96 LEU A C 1
ATOM 769 O O . LEU A 1 96 ? 4.179 -0.803 -7.178 1.00 85.00 96 LEU A O 1
ATOM 773 N N . ALA A 1 97 ? 2.294 -1.423 -8.218 1.00 82.81 97 ALA A N 1
ATOM 774 C CA . ALA A 1 97 ? 1.782 -2.180 -7.080 1.00 82.81 97 ALA A CA 1
ATOM 775 C C . ALA A 1 97 ? 2.652 -3.412 -6.788 1.00 82.81 97 ALA A C 1
ATOM 777 O O . ALA A 1 97 ? 3.029 -3.632 -5.638 1.00 82.81 97 ALA A O 1
ATOM 778 N N . GLU A 1 98 ? 3.042 -4.160 -7.824 1.00 78.62 98 GLU A N 1
ATOM 779 C CA . GLU A 1 98 ? 3.975 -5.288 -7.703 1.00 78.62 98 GLU A CA 1
ATOM 780 C C . GLU A 1 98 ? 5.330 -4.827 -7.147 1.00 78.62 98 GLU A C 1
ATOM 782 O O . GLU A 1 98 ? 5.835 -5.390 -6.176 1.00 78.62 98 GLU A O 1
ATOM 787 N N . LEU A 1 99 ? 5.894 -3.747 -7.693 1.00 80.00 99 LEU A N 1
ATOM 788 C CA . LEU A 1 99 ? 7.140 -3.162 -7.198 1.00 80.00 99 LEU A CA 1
ATOM 789 C C . LEU A 1 99 ? 7.029 -2.714 -5.734 1.00 80.00 99 LEU A C 1
ATOM 791 O O . LEU A 1 99 ? 7.941 -2.957 -4.945 1.00 80.00 99 LEU A O 1
ATOM 795 N N . GLN A 1 100 ? 5.918 -2.084 -5.344 1.00 80.50 100 GLN A N 1
ATOM 796 C CA . GLN A 1 100 ? 5.692 -1.644 -3.968 1.00 80.50 100 GLN A CA 1
ATOM 797 C C . GLN A 1 100 ? 5.610 -2.821 -2.992 1.00 80.50 100 GLN A C 1
ATOM 799 O O . GLN A 1 100 ? 6.138 -2.728 -1.883 1.00 80.50 100 GLN A O 1
ATOM 804 N N . HIS A 1 101 ? 4.983 -3.931 -3.388 1.00 71.56 101 HIS A N 1
ATOM 805 C CA . HIS A 1 101 ? 4.965 -5.147 -2.573 1.00 71.56 101 HIS A CA 1
ATOM 806 C C . HIS A 1 101 ? 6.363 -5.745 -2.384 1.00 71.56 101 HIS A C 1
ATOM 808 O O . HIS A 1 101 ? 6.622 -6.324 -1.333 1.00 71.56 101 HIS A O 1
ATOM 814 N N . ASN A 1 102 ? 7.267 -5.511 -3.338 1.00 68.81 102 ASN A N 1
ATOM 815 C CA . ASN A 1 102 ? 8.685 -5.866 -3.266 1.00 68.81 102 ASN A CA 1
ATOM 816 C C . ASN A 1 102 ? 9.567 -4.746 -2.668 1.00 68.81 102 ASN A C 1
ATOM 818 O O . ASN A 1 102 ? 10.786 -4.763 -2.809 1.00 68.81 102 ASN A O 1
ATOM 822 N N . GLY A 1 103 ? 8.973 -3.750 -1.998 1.00 69.69 103 GLY A N 1
ATOM 823 C CA . GLY A 1 103 ? 9.709 -2.722 -1.251 1.00 69.69 103 GLY A CA 1
ATOM 824 C C . GLY A 1 103 ? 10.198 -1.526 -2.073 1.00 69.69 103 GLY A C 1
ATOM 825 O O . GLY A 1 103 ? 10.878 -0.646 -1.534 1.00 69.69 103 GLY A O 1
ATOM 826 N N . ALA A 1 104 ? 9.837 -1.426 -3.354 1.00 75.81 104 ALA A N 1
ATOM 827 C CA . ALA A 1 104 ? 10.164 -0.250 -4.148 1.00 75.81 104 ALA A CA 1
ATOM 828 C C . ALA A 1 104 ? 9.437 0.995 -3.619 1.00 75.81 104 ALA A C 1
ATOM 830 O O . ALA A 1 104 ? 8.266 0.957 -3.233 1.00 75.81 104 ALA A O 1
ATOM 831 N N . ALA A 1 105 ? 10.122 2.138 -3.650 1.00 79.88 105 ALA A N 1
ATOM 832 C CA . ALA A 1 105 ? 9.488 3.407 -3.331 1.00 79.88 105 ALA A CA 1
ATOM 833 C C . ALA A 1 105 ? 8.684 3.894 -4.542 1.00 79.88 105 ALA A C 1
ATOM 835 O O . ALA A 1 105 ? 9.277 4.222 -5.571 1.00 79.88 105 ALA A O 1
ATOM 836 N N . THR A 1 106 ? 7.361 3.957 -4.406 1.00 85.31 106 THR A N 1
ATOM 837 C CA . THR A 1 106 ? 6.422 4.369 -5.458 1.00 85.31 106 THR A CA 1
ATOM 838 C C . THR A 1 106 ? 5.562 5.556 -5.012 1.00 85.31 106 THR A C 1
ATOM 840 O O . THR A 1 106 ? 5.613 5.994 -3.856 1.00 85.31 106 THR A O 1
ATOM 843 N N . CYS A 1 107 ? 4.778 6.104 -5.940 1.00 83.50 107 CYS A N 1
ATOM 844 C CA . CYS A 1 107 ? 3.826 7.177 -5.666 1.00 83.50 107 CYS A CA 1
ATOM 845 C C . CYS A 1 107 ? 2.510 6.689 -5.037 1.00 83.50 107 CYS A C 1
ATOM 847 O O . CYS A 1 107 ? 1.684 7.522 -4.663 1.00 83.50 107 CYS A O 1
ATOM 849 N N . LEU A 1 108 ? 2.298 5.375 -4.923 1.00 86.06 108 LEU A N 1
ATOM 850 C CA . LEU A 1 108 ? 1.038 4.816 -4.452 1.00 86.06 108 LEU A CA 1
ATOM 851 C C . LEU A 1 108 ? 0.937 4.896 -2.923 1.00 86.06 108 LEU A C 1
ATOM 853 O O . LEU A 1 108 ? 1.859 4.552 -2.181 1.00 86.06 108 LEU A O 1
ATOM 857 N N . LEU A 1 109 ? -0.225 5.325 -2.441 1.00 87.25 109 LEU A N 1
ATOM 858 C CA . LEU A 1 109 ? -0.628 5.187 -1.048 1.00 87.25 109 LEU A CA 1
ATOM 859 C C . LEU A 1 109 ? -1.563 3.990 -0.922 1.00 87.25 109 LEU A C 1
ATOM 861 O O . LEU A 1 109 ? -2.597 3.934 -1.578 1.00 87.25 109 LEU A O 1
ATOM 865 N N . ASP A 1 110 ? -1.197 3.053 -0.060 1.00 86.62 110 ASP A N 1
ATOM 866 C CA . ASP A 1 110 ? -1.957 1.829 0.193 1.00 86.62 110 ASP A CA 1
ATOM 867 C C . ASP A 1 110 ? -3.052 2.074 1.247 1.00 86.62 110 ASP A C 1
ATOM 869 O O . ASP A 1 110 ? -2.770 2.317 2.425 1.00 86.62 110 ASP A O 1
ATOM 873 N N . PHE A 1 111 ? -4.303 2.103 0.816 1.00 90.25 111 PHE A N 1
ATOM 874 C CA . PHE A 1 111 ? -5.473 2.180 1.682 1.00 90.25 111 PHE A CA 1
ATOM 875 C C . PHE A 1 111 ? -6.207 0.845 1.679 1.00 90.25 111 PHE A C 1
ATOM 877 O O . PHE A 1 111 ? -5.983 -0.015 0.839 1.00 90.25 111 PHE A O 1
ATOM 884 N N . THR A 1 112 ? -7.142 0.691 2.604 1.00 90.25 112 THR A N 1
ATOM 885 C CA . THR A 1 112 ? -8.051 -0.449 2.654 1.00 90.25 112 THR A CA 1
ATOM 886 C C . THR A 1 112 ? -9.491 0.026 2.789 1.00 90.25 112 THR A C 1
ATOM 888 O O . THR A 1 112 ? -9.770 1.035 3.439 1.00 90.25 112 THR A O 1
ATOM 891 N N . GLU A 1 113 ? -10.425 -0.705 2.188 1.00 90.38 113 GLU A N 1
ATOM 892 C CA . GLU A 1 113 ? -11.864 -0.523 2.433 1.00 90.38 113 GLU A CA 1
ATOM 893 C C . GLU A 1 113 ? -12.318 -1.184 3.748 1.00 90.38 113 GLU A C 1
ATOM 895 O O . GLU A 1 113 ? -13.437 -0.963 4.208 1.00 90.38 113 GLU A O 1
ATOM 900 N N . ASN A 1 114 ? -11.446 -1.960 4.402 1.00 92.06 114 ASN A N 1
ATOM 901 C CA . ASN A 1 114 ? -11.733 -2.632 5.662 1.00 92.06 114 ASN A CA 1
ATOM 902 C C . ASN A 1 114 ? -11.086 -1.900 6.850 1.00 92.06 114 ASN A C 1
ATOM 904 O O . ASN A 1 114 ? -9.880 -1.974 7.094 1.00 92.06 114 ASN A O 1
ATOM 908 N N . ALA A 1 115 ? -11.913 -1.236 7.656 1.00 94.12 115 ALA A N 1
ATOM 909 C CA . ALA A 1 115 ? -11.443 -0.469 8.807 1.00 94.12 115 ALA A CA 1
ATOM 910 C C . ALA A 1 115 ? -10.705 -1.313 9.864 1.00 94.12 115 ALA A C 1
ATOM 912 O O . ALA A 1 115 ? -9.845 -0.785 10.568 1.00 94.12 115 ALA A O 1
ATOM 913 N N . LEU A 1 116 ? -11.020 -2.607 9.990 1.00 94.75 116 LEU A N 1
ATOM 914 C CA . LEU A 1 116 ? -10.346 -3.500 10.937 1.00 94.75 116 LEU A CA 1
ATOM 915 C C . LEU A 1 116 ? -8.947 -3.898 10.454 1.00 94.75 116 LEU A C 1
ATOM 917 O O . LEU A 1 116 ? -8.039 -4.022 11.272 1.00 94.75 116 LEU A O 1
ATOM 921 N N . VAL A 1 117 ? -8.748 -4.012 9.138 1.00 92.88 117 VAL A N 1
ATOM 922 C CA . VAL A 1 117 ? -7.414 -4.189 8.542 1.00 92.88 117 VAL A CA 1
ATOM 923 C C . VAL A 1 117 ? -6.563 -2.945 8.798 1.00 92.88 117 VAL A C 1
ATOM 925 O O . VAL A 1 117 ? -5.428 -3.052 9.258 1.00 92.88 117 VAL A O 1
ATOM 928 N N . ALA A 1 118 ? -7.121 -1.745 8.605 1.00 93.38 118 ALA A N 1
ATOM 929 C CA . ALA A 1 118 ? -6.419 -0.510 8.956 1.00 93.38 118 ALA A CA 1
ATOM 930 C C . ALA A 1 118 ? -6.104 -0.428 10.457 1.00 93.38 118 ALA A C 1
ATOM 932 O O . ALA A 1 118 ? -5.016 0.002 10.833 1.00 93.38 118 ALA A O 1
ATOM 933 N N . LEU A 1 119 ? -7.024 -0.863 11.324 1.00 95.56 119 LEU A N 1
ATOM 934 C CA . LEU A 1 119 ? -6.774 -0.925 12.763 1.00 95.56 119 LEU A CA 1
ATOM 935 C C . LEU A 1 119 ? -5.619 -1.878 13.098 1.00 95.56 119 LEU A C 1
ATOM 937 O O . LEU A 1 119 ? -4.787 -1.534 13.937 1.00 95.56 119 LEU A O 1
ATOM 941 N N . TRP A 1 120 ? -5.539 -3.029 12.425 1.00 95.31 120 TRP A N 1
ATOM 942 C CA . TRP A 1 120 ? -4.424 -3.961 12.576 1.00 95.31 120 TRP A CA 1
ATOM 943 C C . TRP A 1 120 ? -3.090 -3.280 12.246 1.00 95.31 120 TRP A C 1
ATOM 945 O O . TRP A 1 120 ? -2.200 -3.249 13.094 1.00 95.31 120 TRP A O 1
ATOM 955 N N . PHE A 1 121 ? -2.985 -2.615 11.088 1.00 91.38 121 PHE A N 1
ATOM 956 C CA . PHE A 1 121 ? -1.778 -1.869 10.697 1.00 91.38 121 PHE A CA 1
ATOM 957 C C . PHE A 1 121 ? -1.445 -0.708 11.642 1.00 91.38 121 PHE A C 1
ATOM 959 O O . PHE A 1 121 ? -0.277 -0.390 11.850 1.00 91.38 121 PHE A O 1
ATOM 966 N N . ALA A 1 122 ? -2.451 -0.074 12.245 1.00 93.12 122 ALA A N 1
ATOM 967 C CA . ALA A 1 122 ? -2.236 0.966 13.247 1.00 93.12 122 ALA A CA 1
ATOM 968 C C . ALA A 1 122 ? -1.694 0.419 14.579 1.00 93.12 122 ALA A C 1
ATOM 970 O O . ALA A 1 122 ? -1.131 1.172 15.375 1.00 93.12 122 ALA A O 1
ATOM 971 N N . CYS A 1 123 ? -1.862 -0.878 14.839 1.00 91.06 123 CYS A N 1
ATOM 972 C CA . CYS A 1 123 ? -1.397 -1.528 16.060 1.00 91.06 123 CYS A CA 1
ATOM 973 C C . CYS A 1 123 ? -0.110 -2.336 15.860 1.00 91.06 123 CYS A C 1
ATOM 975 O O . CYS A 1 123 ? 0.640 -2.514 16.815 1.00 91.06 123 CYS A O 1
ATOM 977 N N . HIS A 1 124 ? 0.157 -2.811 14.646 1.00 87.50 124 HIS A N 1
ATOM 978 C CA . HIS A 1 124 ? 1.271 -3.701 14.349 1.00 87.50 124 HIS A CA 1
ATOM 979 C C . HIS A 1 124 ? 2.582 -2.925 14.118 1.00 87.50 124 HIS A C 1
ATOM 981 O O . HIS A 1 124 ? 2.879 -2.477 13.011 1.00 87.50 124 HIS A O 1
ATOM 987 N N . SER A 1 125 ? 3.375 -2.747 15.181 1.00 81.69 125 SER A N 1
ATOM 988 C CA . SER A 1 125 ? 4.785 -2.338 15.097 1.00 81.69 125 SER A CA 1
ATOM 989 C C . SER A 1 125 ? 5.573 -2.713 16.345 1.00 81.69 125 SER A C 1
ATOM 991 O O . SER A 1 125 ? 5.033 -2.691 17.447 1.00 81.69 125 SER A O 1
ATOM 993 N N . ASN A 1 126 ? 6.888 -2.868 16.186 1.00 72.56 126 ASN A N 1
ATOM 994 C CA . ASN A 1 126 ? 7.827 -2.959 17.311 1.00 72.56 126 ASN A CA 1
ATOM 995 C C . ASN A 1 126 ? 8.120 -1.589 17.964 1.00 72.56 126 ASN A C 1
ATOM 997 O O . ASN A 1 126 ? 8.706 -1.525 19.044 1.00 72.56 126 ASN A O 1
ATOM 1001 N N . ASP A 1 127 ? 7.715 -0.485 17.325 1.00 76.88 127 ASP A N 1
ATOM 1002 C CA . ASP A 1 127 ? 7.894 0.874 17.843 1.00 76.88 127 ASP A CA 1
ATOM 1003 C C . ASP A 1 127 ? 6.893 1.190 18.974 1.00 76.88 127 ASP A C 1
ATOM 1005 O O . ASP A 1 127 ? 5.675 1.043 18.816 1.00 76.88 127 ASP A O 1
ATOM 1009 N N . LYS A 1 128 ? 7.409 1.668 20.114 1.00 86.44 128 LYS A N 1
ATOM 1010 C CA . LYS A 1 128 ? 6.633 2.056 21.308 1.00 86.44 128 LYS A CA 1
ATOM 1011 C C . LYS A 1 128 ? 6.039 3.456 21.146 1.00 86.44 128 LYS A C 1
ATOM 1013 O O . LYS A 1 128 ? 6.345 4.384 21.899 1.00 86.44 128 LYS A O 1
ATOM 1018 N N . LYS A 1 129 ? 5.217 3.621 20.114 1.00 89.94 129 LYS A N 1
ATOM 1019 C CA . LYS A 1 129 ? 4.523 4.871 19.780 1.00 89.94 129 LYS A CA 1
ATOM 1020 C C . LYS A 1 129 ? 3.029 4.638 19.658 1.00 89.94 129 LYS A C 1
ATOM 1022 O O . LYS A 1 129 ? 2.589 3.519 19.397 1.00 89.94 129 LYS A O 1
ATOM 1027 N N . ASP A 1 130 ? 2.256 5.700 19.843 1.00 91.88 130 ASP A N 1
ATOM 1028 C CA . ASP A 1 130 ? 0.824 5.680 19.560 1.00 91.88 130 ASP A CA 1
ATOM 1029 C C . ASP A 1 130 ? 0.602 5.443 18.064 1.00 91.88 130 ASP A C 1
ATOM 1031 O O . ASP A 1 130 ? 1.356 5.939 17.229 1.00 91.88 130 ASP A O 1
ATOM 1035 N N . GLY A 1 131 ? -0.431 4.679 17.730 1.00 92.69 131 GLY A N 1
ATOM 1036 C CA . GLY A 1 131 ? -0.875 4.474 16.358 1.00 92.69 131 GLY A CA 1
ATOM 1037 C C . GLY A 1 131 ? -2.021 5.407 15.987 1.00 92.69 131 GLY A C 1
ATOM 1038 O O . GLY A 1 131 ? -2.598 6.096 16.833 1.00 92.69 131 GLY A O 1
ATOM 1039 N N . GLN A 1 132 ? -2.404 5.392 14.717 1.00 93.19 132 GLN A N 1
ATOM 1040 C CA . GLN A 1 132 ? -3.613 6.057 14.245 1.00 93.19 132 GLN A CA 1
ATOM 1041 C C . GLN A 1 132 ? -4.239 5.330 13.058 1.00 93.19 132 GLN A C 1
ATOM 1043 O O . GLN A 1 132 ? -3.536 4.775 12.214 1.00 93.19 132 GLN A O 1
ATOM 1048 N N . VAL A 1 133 ? -5.567 5.382 12.967 1.00 93.38 133 VAL A N 1
ATOM 1049 C CA . VAL A 1 133 ? -6.298 5.090 11.732 1.00 93.38 133 VAL A CA 1
ATOM 1050 C C . VAL A 1 133 ? -6.736 6.404 11.113 1.00 93.38 133 VAL A C 1
ATOM 1052 O O . VAL A 1 133 ? -7.451 7.192 11.733 1.00 93.38 133 VAL A O 1
ATOM 1055 N N . ILE A 1 134 ? -6.319 6.616 9.873 1.00 90.75 134 ILE A N 1
ATOM 1056 C CA . ILE A 1 134 ? -6.781 7.701 9.019 1.00 90.75 134 ILE A CA 1
ATOM 1057 C C . ILE A 1 134 ? -8.051 7.227 8.315 1.00 90.75 134 ILE A C 1
ATOM 1059 O O . ILE A 1 134 ? -8.073 6.136 7.746 1.00 90.75 134 ILE A O 1
ATOM 1063 N N . VAL A 1 135 ? -9.097 8.048 8.362 1.00 90.81 135 VAL A N 1
ATOM 1064 C CA . VAL A 1 135 ? -10.402 7.812 7.741 1.00 90.81 135 VAL A CA 1
ATOM 1065 C C . VAL A 1 135 ? -10.635 8.885 6.689 1.00 90.81 135 VAL A C 1
ATOM 1067 O O . VAL A 1 135 ? -10.727 10.071 7.009 1.00 90.81 135 VAL A O 1
ATOM 1070 N N . MET A 1 136 ? -10.741 8.459 5.437 1.00 86.69 136 MET A N 1
ATOM 1071 C CA . MET A 1 136 ? -10.861 9.322 4.270 1.00 86.69 136 MET A CA 1
ATOM 1072 C C . MET A 1 136 ? -12.224 9.101 3.602 1.00 86.69 136 MET A C 1
ATOM 1074 O O . MET A 1 136 ? -12.441 8.034 3.027 1.00 86.69 136 MET A O 1
ATOM 1078 N N . PRO A 1 137 ? -13.160 10.063 3.671 1.00 84.31 137 PRO A N 1
ATOM 1079 C CA . PRO A 1 137 ? -14.418 10.004 2.935 1.00 84.31 137 PRO A CA 1
ATOM 1080 C C . PRO A 1 137 ? -14.156 9.980 1.428 1.00 84.31 137 PRO A C 1
ATOM 1082 O O . PRO A 1 137 ? -13.382 10.785 0.918 1.00 84.31 137 PRO A O 1
ATOM 1085 N N . THR A 1 138 ? -14.813 9.074 0.708 1.00 77.69 138 THR A N 1
ATOM 1086 C CA . THR A 1 138 ? -14.645 8.910 -0.750 1.00 77.69 138 THR A CA 1
ATOM 1087 C C . THR A 1 138 ? -15.907 9.189 -1.555 1.00 77.69 138 THR A C 1
ATOM 1089 O O . THR A 1 138 ? -15.900 9.062 -2.775 1.00 77.69 138 THR A O 1
ATOM 1092 N N . ALA A 1 139 ? -16.982 9.613 -0.888 1.00 70.56 139 ALA A N 1
ATOM 1093 C CA . ALA A 1 139 ? -18.230 10.010 -1.538 1.00 70.56 139 ALA A CA 1
ATOM 1094 C C . ALA A 1 139 ? -18.106 11.319 -2.347 1.00 70.56 139 ALA A C 1
ATOM 1096 O O . ALA A 1 139 ? -18.962 11.602 -3.182 1.00 70.56 139 ALA A O 1
ATOM 1097 N N . ASP A 1 140 ? -17.048 12.107 -2.124 1.00 69.38 140 ASP A N 1
ATOM 1098 C CA . ASP A 1 140 ? -16.775 13.313 -2.904 1.00 69.38 140 ASP A CA 1
ATOM 1099 C C . ASP A 1 140 ? -16.125 12.965 -4.256 1.00 69.38 140 ASP A C 1
ATOM 1101 O O . ASP A 1 140 ? -14.903 12.847 -4.392 1.00 69.38 140 ASP A O 1
ATOM 1105 N N . ILE A 1 141 ? -16.975 12.817 -5.274 1.00 58.44 141 ILE A N 1
ATOM 1106 C CA . ILE A 1 141 ? -16.597 12.524 -6.666 1.00 58.44 141 ILE A CA 1
ATOM 1107 C C . ILE A 1 141 ? -15.784 13.675 -7.295 1.00 58.44 141 ILE A C 1
ATOM 1109 O O . ILE A 1 141 ? -15.031 13.452 -8.247 1.00 58.44 141 ILE A O 1
ATOM 1113 N N . ALA A 1 142 ? -15.891 14.908 -6.782 1.00 58.94 142 ALA A N 1
ATOM 1114 C CA . ALA A 1 142 ? -15.083 16.023 -7.275 1.00 58.94 142 ALA A CA 1
ATOM 1115 C C . ALA A 1 142 ? -13.614 15.883 -6.836 1.00 58.94 142 ALA A C 1
ATOM 1117 O O . ALA A 1 142 ? -12.710 16.249 -7.593 1.00 58.94 142 ALA A O 1
ATOM 1118 N N . LYS A 1 143 ? -13.378 15.293 -5.656 1.00 66.81 143 LYS A N 1
ATOM 1119 C CA . LYS A 1 143 ? -12.041 15.034 -5.100 1.00 66.81 143 LYS A CA 1
ATOM 1120 C C . LYS A 1 143 ? -11.437 13.712 -5.578 1.00 66.81 143 LYS A C 1
ATOM 1122 O O . LYS A 1 143 ? -10.242 13.670 -5.885 1.00 66.81 143 LYS A O 1
ATOM 1127 N N . PHE A 1 144 ? -12.251 12.656 -5.668 1.00 71.38 144 PHE A N 1
ATOM 1128 C CA . PHE A 1 144 ? -11.824 11.320 -6.085 1.00 71.38 144 PHE A CA 1
ATOM 1129 C C . PHE A 1 144 ? -12.338 10.972 -7.472 1.00 71.38 144 PHE A C 1
ATOM 1131 O O . PHE A 1 144 ? -13.537 10.853 -7.704 1.00 71.38 144 PHE A O 1
ATOM 1138 N N . SER A 1 145 ? -11.417 10.712 -8.396 1.00 73.00 145 SER A N 1
ATOM 1139 C CA . SER A 1 145 ? -11.767 10.034 -9.642 1.00 73.00 145 SER A CA 1
ATOM 1140 C C . SER A 1 145 ? -11.336 8.578 -9.606 1.00 73.00 145 SER A C 1
ATOM 1142 O O . SER A 1 145 ? -10.214 8.247 -9.223 1.00 73.00 145 SER A O 1
ATOM 1144 N N . ILE A 1 146 ? -12.257 7.708 -10.005 1.00 70.69 146 ILE A N 1
ATOM 1145 C CA . ILE A 1 146 ? -12.006 6.278 -10.138 1.00 70.69 146 ILE A CA 1
ATOM 1146 C C . ILE A 1 146 ? -11.264 6.063 -11.450 1.00 70.69 146 ILE A C 1
ATOM 1148 O O . ILE A 1 146 ? -11.699 6.540 -12.500 1.00 70.69 146 ILE A O 1
ATOM 1152 N N . VAL A 1 147 ? -10.148 5.345 -11.390 1.00 71.81 147 VAL A N 1
ATOM 1153 C CA . VAL A 1 147 ? -9.428 4.934 -12.591 1.00 71.81 147 VAL A CA 1
ATOM 1154 C C . VAL A 1 147 ? -9.883 3.535 -12.976 1.00 71.81 147 VAL A C 1
ATOM 1156 O O . VAL A 1 147 ? -9.691 2.586 -12.216 1.00 71.81 147 VAL A O 1
ATOM 1159 N N . ASN A 1 148 ? -10.495 3.404 -14.154 1.00 64.75 148 ASN A N 1
ATOM 1160 C CA . ASN A 1 148 ? -10.732 2.093 -14.750 1.00 64.75 148 ASN A CA 1
ATOM 1161 C C . ASN A 1 148 ? -9.424 1.587 -15.386 1.00 64.75 148 ASN A C 1
ATOM 1163 O O . ASN A 1 148 ? -8.730 2.344 -16.062 1.00 64.75 148 ASN A O 1
ATOM 1167 N N . THR A 1 149 ? -9.110 0.308 -15.179 1.00 56.47 149 THR A N 1
ATOM 1168 C CA . THR A 1 149 ? -7.881 -0.352 -15.661 1.00 56.47 149 THR A CA 1
ATOM 1169 C C . THR A 1 149 ? -7.794 -0.350 -17.190 1.00 56.47 149 THR A C 1
ATOM 1171 O O . THR A 1 149 ? -6.715 -0.197 -17.747 1.00 56.47 149 THR A O 1
ATOM 1174 N N . GLU A 1 150 ? -8.934 -0.349 -17.884 1.00 54.00 150 GLU A N 1
ATOM 1175 C CA . GLU A 1 150 ? -9.000 -0.211 -19.348 1.00 54.00 150 GLU A CA 1
ATOM 1176 C C . GLU A 1 150 ? -8.581 1.182 -19.861 1.00 54.00 150 GLU A C 1
ATOM 1178 O O . GLU A 1 150 ? -8.166 1.323 -21.009 1.00 54.00 150 GLU A O 1
ATOM 1183 N N . ALA A 1 151 ? -8.643 2.223 -19.020 1.00 49.47 151 ALA A N 1
ATOM 1184 C CA . ALA A 1 151 ? -8.198 3.577 -19.367 1.00 49.47 151 ALA A CA 1
ATOM 1185 C C . ALA A 1 151 ? -6.688 3.795 -19.126 1.00 49.47 151 ALA A C 1
ATOM 1187 O O . ALA A 1 151 ? -6.161 4.871 -19.416 1.00 49.47 151 ALA A O 1
ATOM 1188 N N . LEU A 1 152 ? -5.985 2.787 -18.597 1.00 53.91 152 LEU A N 1
ATOM 1189 C CA . LEU A 1 152 ? -4.575 2.828 -18.205 1.00 53.91 152 LEU A CA 1
ATOM 1190 C C . LEU A 1 152 ? -3.666 2.185 -19.258 1.00 53.91 152 LEU A C 1
ATOM 1192 O O . LEU A 1 152 ? -2.805 1.370 -18.926 1.00 53.91 152 LEU A O 1
ATOM 1196 N N . ASN A 1 153 ? -3.810 2.586 -20.525 1.00 54.91 153 ASN A N 1
ATOM 1197 C CA . ASN A 1 153 ? -2.869 2.232 -21.596 1.00 54.91 153 ASN A CA 1
ATOM 1198 C C . ASN A 1 153 ? -1.497 2.920 -21.394 1.00 54.91 153 ASN A C 1
ATOM 1200 O O . ASN A 1 153 ? -1.087 3.776 -22.174 1.00 54.91 153 ASN A O 1
ATOM 1204 N N . GLY A 1 154 ? -0.799 2.534 -20.322 1.00 54.22 154 GLY A N 1
ATOM 1205 C CA . GLY A 1 154 ? 0.641 2.690 -20.120 1.00 54.22 154 GLY A CA 1
ATOM 1206 C C . GLY A 1 154 ? 1.161 4.104 -19.900 1.00 54.22 154 GLY A C 1
ATOM 1207 O O . GLY A 1 154 ? 2.290 4.359 -20.302 1.00 54.22 154 GLY A O 1
ATOM 1208 N N . LYS A 1 155 ? 0.344 5.016 -19.355 1.00 64.06 155 LYS A N 1
ATOM 1209 C CA . LYS A 1 155 ? 0.761 6.404 -19.115 1.00 64.06 155 LYS A CA 1
ATOM 1210 C C . LYS A 1 155 ? 0.231 6.960 -17.803 1.00 64.06 155 LYS A C 1
ATOM 1212 O O . LYS A 1 155 ? -0.746 7.719 -17.782 1.00 64.06 155 LYS A O 1
ATOM 1217 N N . ILE A 1 156 ? 0.849 6.563 -16.692 1.00 68.69 156 ILE A N 1
ATOM 1218 C CA . ILE A 1 156 ? 0.520 7.107 -15.367 1.00 68.69 156 ILE A CA 1
ATOM 1219 C C . ILE A 1 156 ? 0.673 8.643 -15.306 1.00 68.69 156 ILE A C 1
ATOM 1221 O O . ILE A 1 156 ? -0.037 9.301 -14.543 1.00 68.69 156 ILE A O 1
ATOM 1225 N N . GLU A 1 157 ? 1.495 9.243 -16.177 1.00 66.56 157 GLU A N 1
ATOM 1226 C CA . GLU A 1 157 ? 1.644 10.695 -16.335 1.00 66.56 157 GLU A CA 1
ATOM 1227 C C . GLU A 1 157 ? 0.319 11.436 -16.561 1.00 66.56 157 GLU A C 1
ATOM 1229 O O . GLU A 1 157 ? 0.156 12.564 -16.098 1.00 66.56 157 GLU A O 1
ATOM 1234 N N . ASN A 1 158 ? -0.673 10.796 -17.188 1.00 66.56 158 ASN A N 1
ATOM 1235 C CA . ASN A 1 158 ? -1.976 11.408 -17.470 1.00 66.56 158 ASN A CA 1
ATOM 1236 C C . ASN A 1 158 ? -2.802 11.687 -16.200 1.00 66.56 158 ASN A C 1
ATOM 1238 O O . ASN A 1 158 ? -3.801 12.417 -16.238 1.00 66.56 158 ASN A O 1
ATOM 1242 N N . PHE A 1 159 ? -2.389 11.105 -15.074 1.00 65.81 159 PHE A N 1
ATOM 1243 C CA . PHE A 1 159 ? -3.076 11.171 -13.792 1.00 65.81 159 PHE A CA 1
ATOM 1244 C C . PHE A 1 159 ? -2.357 12.086 -12.784 1.00 65.81 159 PHE A C 1
ATOM 1246 O O . PHE A 1 159 ? -2.914 12.376 -11.725 1.00 65.81 159 PHE A O 1
ATOM 1253 N N . TRP A 1 160 ? -1.192 12.654 -13.114 1.00 67.06 160 TRP A N 1
ATOM 1254 C CA . TRP A 1 160 ? -0.590 13.724 -12.310 1.00 67.06 160 TRP A CA 1
ATOM 1255 C C . TRP A 1 160 ? -1.298 15.057 -12.572 1.00 67.06 160 TRP A C 1
ATOM 1257 O O . TRP A 1 160 ? -0.902 15.861 -13.413 1.00 67.06 160 TRP A O 1
ATOM 1267 N N . LYS A 1 161 ? -2.400 15.294 -11.852 1.00 63.78 161 LYS A N 1
ATOM 1268 C CA . LYS A 1 161 ? -3.121 16.572 -11.865 1.00 63.78 161 LYS A CA 1
ATOM 1269 C C . LYS A 1 161 ? -3.053 17.211 -10.488 1.00 63.78 161 LYS A C 1
ATOM 1271 O O . LYS A 1 161 ? -3.535 16.640 -9.512 1.00 63.78 161 LYS A O 1
ATOM 1276 N N . LYS A 1 162 ? -2.506 18.429 -10.436 1.00 57.66 162 LYS A N 1
ATOM 1277 C CA . LYS A 1 162 ? -2.432 19.242 -9.217 1.00 57.66 162 LYS A CA 1
ATOM 1278 C C . LYS A 1 162 ? -3.817 19.299 -8.556 1.00 57.66 162 LYS A C 1
ATOM 1280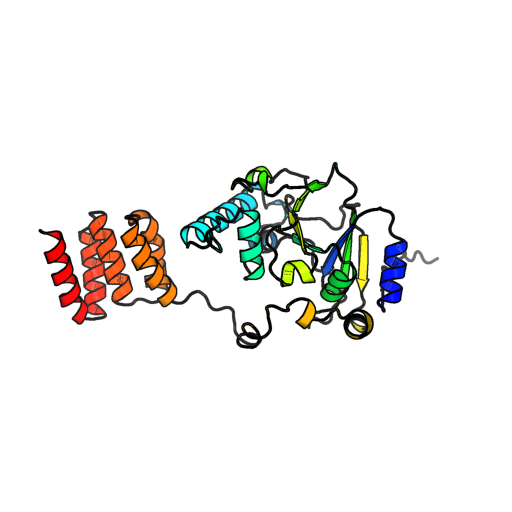 O O . LYS A 1 162 ? -4.784 19.710 -9.192 1.00 57.66 162 LYS A O 1
ATOM 1285 N N . ASN A 1 163 ? -3.890 18.880 -7.291 1.00 64.25 163 ASN A N 1
ATOM 1286 C CA . ASN A 1 163 ? -5.095 18.841 -6.446 1.00 64.25 163 ASN A CA 1
ATOM 1287 C C . ASN A 1 163 ? -6.156 17.780 -6.785 1.00 64.25 163 ASN A C 1
ATOM 1289 O O . ASN A 1 163 ? -7.299 17.924 -6.356 1.00 64.25 163 ASN A O 1
ATOM 1293 N N . LYS A 1 164 ? -5.810 16.709 -7.506 1.00 74.06 164 LYS A N 1
ATOM 1294 C CA . LYS A 1 164 ? -6.741 15.607 -7.773 1.00 74.06 164 LYS A CA 1
ATOM 1295 C C . LYS A 1 164 ? -6.220 14.290 -7.214 1.00 74.06 164 LYS A C 1
ATOM 1297 O O . LYS A 1 164 ? -5.064 13.942 -7.436 1.00 74.06 164 LYS A O 1
ATOM 1302 N N . LEU A 1 165 ? -7.081 13.559 -6.508 1.00 79.56 165 LEU A N 1
ATOM 1303 C CA . LEU A 1 165 ? -6.777 12.210 -6.049 1.00 79.56 165 LEU A CA 1
ATOM 1304 C C . LEU A 1 165 ? -7.452 11.185 -6.954 1.00 79.56 165 LEU A C 1
ATOM 1306 O O . LEU A 1 165 ? -8.606 11.324 -7.371 1.00 79.56 165 LEU A O 1
ATOM 1310 N N . TRP A 1 166 ? -6.707 10.131 -7.237 1.00 81.88 166 TRP A N 1
ATOM 1311 C CA . TRP A 1 166 ? -7.159 8.995 -8.012 1.00 81.88 166 TRP A CA 1
ATOM 1312 C C . TRP A 1 166 ? -7.251 7.785 -7.110 1.00 81.88 166 TRP A C 1
ATOM 1314 O O . TRP A 1 166 ? -6.343 7.525 -6.325 1.00 81.88 166 TRP A O 1
ATOM 1324 N N . LYS A 1 167 ? -8.363 7.064 -7.231 1.00 86.00 167 LYS A N 1
ATOM 1325 C CA . LYS A 1 167 ? -8.602 5.792 -6.559 1.00 86.00 167 LYS A CA 1
ATOM 1326 C C . LYS A 1 167 ? -8.496 4.681 -7.598 1.00 86.00 167 LYS A C 1
ATOM 1328 O O . LYS A 1 167 ? -9.196 4.726 -8.614 1.00 86.00 167 LYS A O 1
ATOM 1333 N N . TRP A 1 168 ? -7.672 3.677 -7.324 1.00 86.25 168 TRP A N 1
ATOM 1334 C CA . TRP A 1 168 ? -7.554 2.483 -8.152 1.00 86.25 168 TRP A CA 1
ATOM 1335 C C . TRP A 1 168 ? -7.594 1.215 -7.299 1.00 86.25 168 TRP A C 1
ATOM 1337 O O . TRP A 1 168 ? -6.933 1.115 -6.266 1.00 86.25 168 TRP A O 1
ATOM 1347 N N . THR A 1 169 ? -8.380 0.244 -7.753 1.00 82.56 169 THR A N 1
ATOM 1348 C CA . THR A 1 169 ? -8.485 -1.082 -7.146 1.00 82.56 169 THR A CA 1
ATOM 1349 C C . THR A 1 169 ? -7.942 -2.097 -8.155 1.00 82.56 169 THR A C 1
ATOM 1351 O O . THR A 1 169 ? -8.482 -2.164 -9.264 1.00 82.56 169 THR A O 1
ATOM 1354 N N . PRO A 1 170 ? -6.898 -2.873 -7.813 1.00 75.06 170 PRO A N 1
ATOM 1355 C CA . PRO A 1 170 ? -6.311 -3.850 -8.728 1.00 75.06 170 PRO A CA 1
ATOM 1356 C C . PRO A 1 170 ? -7.322 -4.904 -9.194 1.00 75.06 170 PRO A C 1
ATOM 1358 O O . PRO A 1 170 ? -8.099 -5.427 -8.391 1.00 75.06 170 PRO A O 1
ATOM 1361 N N . GLN A 1 171 ? -7.300 -5.239 -10.489 1.00 67.94 171 GLN A N 1
ATOM 1362 C CA . GLN A 1 171 ? -8.164 -6.283 -11.054 1.00 67.94 171 GLN A CA 1
ATOM 1363 C C . GLN A 1 171 ? -7.555 -7.688 -10.920 1.00 67.94 171 GLN A C 1
ATOM 1365 O O . GLN A 1 171 ? -8.278 -8.628 -10.585 1.00 67.94 171 GLN A O 1
ATOM 1370 N N . TYR A 1 172 ? -6.237 -7.829 -11.113 1.00 58.66 172 TYR A N 1
ATOM 1371 C CA . TYR A 1 172 ? -5.499 -9.068 -10.842 1.00 58.66 172 TYR A CA 1
ATOM 1372 C C . TYR A 1 172 ? -5.170 -9.150 -9.354 1.00 58.66 172 TYR A C 1
ATOM 1374 O O . TYR A 1 172 ? -4.528 -8.257 -8.801 1.00 58.66 172 TYR A O 1
ATOM 1382 N N . ARG A 1 173 ? -5.652 -10.196 -8.680 1.00 56.81 173 ARG A N 1
ATOM 1383 C CA . ARG A 1 173 ? -5.598 -10.260 -7.219 1.00 56.81 173 ARG A CA 1
ATOM 1384 C C . ARG A 1 173 ? -4.610 -11.317 -6.746 1.00 56.81 173 ARG A C 1
ATOM 1386 O O . ARG A 1 173 ? -4.926 -12.500 -6.723 1.00 56.81 173 ARG A O 1
ATOM 1393 N N . LEU A 1 174 ? -3.436 -10.863 -6.314 1.00 58.50 174 LEU A N 1
ATOM 1394 C CA . LEU A 1 174 ? -2.628 -11.607 -5.348 1.00 58.50 174 LEU A CA 1
ATOM 1395 C C . LEU A 1 174 ? -3.457 -11.837 -4.074 1.00 58.50 174 LEU A C 1
ATOM 1397 O O . LEU A 1 174 ? -4.248 -10.966 -3.694 1.00 58.50 174 LEU A O 1
ATOM 1401 N N . ASN A 1 175 ? -3.252 -12.969 -3.392 1.00 61.91 175 ASN A N 1
ATOM 1402 C CA . ASN A 1 175 ? -3.981 -13.317 -2.162 1.00 61.91 175 ASN A CA 1
ATOM 1403 C C . ASN A 1 175 ? -3.938 -12.181 -1.127 1.00 61.91 175 ASN A C 1
ATOM 1405 O O . ASN A 1 175 ? -4.962 -11.840 -0.533 1.00 61.91 175 ASN A O 1
ATOM 1409 N N . ARG A 1 176 ? -2.783 -11.516 -0.999 1.00 65.50 176 ARG A N 1
ATOM 1410 C CA . ARG A 1 176 ? -2.580 -10.362 -0.120 1.00 65.50 176 ARG A CA 1
ATOM 1411 C C . ARG A 1 176 ? -3.495 -9.171 -0.427 1.00 65.50 176 ARG A C 1
ATOM 1413 O O . ARG A 1 176 ? -4.078 -8.611 0.495 1.00 65.50 176 ARG A O 1
ATOM 1420 N N . ILE A 1 177 ? -3.674 -8.802 -1.699 1.00 63.81 177 ILE A N 1
ATOM 1421 C CA . ILE A 1 177 ? -4.549 -7.680 -2.105 1.00 63.81 177 ILE A CA 1
ATOM 1422 C C . ILE A 1 177 ? -6.003 -7.975 -1.715 1.00 63.81 177 ILE A C 1
ATOM 1424 O O . ILE A 1 177 ? -6.721 -7.083 -1.258 1.00 63.81 177 ILE A O 1
ATOM 1428 N N . VAL A 1 178 ? -6.433 -9.236 -1.867 1.00 67.88 178 VAL A N 1
ATOM 1429 C CA . VAL A 1 178 ? -7.770 -9.681 -1.445 1.00 67.88 178 VAL A CA 1
ATOM 1430 C C . VAL A 1 178 ? -7.907 -9.594 0.065 1.00 67.88 178 VAL A C 1
ATOM 1432 O O . VAL A 1 178 ? -8.846 -8.966 0.539 1.00 67.88 178 VAL A O 1
ATOM 1435 N N . ALA A 1 179 ? -6.972 -10.184 0.810 1.00 70.00 179 ALA A N 1
ATOM 1436 C CA . ALA A 1 179 ? -7.026 -10.238 2.268 1.00 70.00 179 ALA A CA 1
ATOM 1437 C C . ALA A 1 179 ? -7.000 -8.839 2.903 1.00 70.00 179 ALA A C 1
ATOM 1439 O O . ALA A 1 179 ? -7.712 -8.579 3.874 1.00 70.00 179 ALA A O 1
ATOM 1440 N N . GLN A 1 180 ? -6.223 -7.921 2.322 1.00 76.88 180 GLN A N 1
ATOM 1441 C CA . GLN A 1 180 ? -6.072 -6.550 2.805 1.00 76.88 180 GLN A CA 1
ATOM 1442 C C . GLN A 1 180 ? -7.172 -5.606 2.303 1.00 76.88 180 GLN A C 1
ATOM 1444 O O . GLN A 1 180 ? -7.283 -4.495 2.818 1.00 76.88 180 GLN A O 1
ATOM 1449 N N . HIS A 1 181 ? -8.016 -6.028 1.350 1.00 78.94 181 HIS A N 1
ATOM 1450 C CA . HIS A 1 181 ? -8.997 -5.164 0.679 1.00 78.94 181 HIS A CA 1
ATOM 1451 C C . HIS A 1 181 ? -8.336 -3.878 0.140 1.00 78.94 181 HIS A C 1
ATOM 1453 O O . HIS A 1 181 ? -8.853 -2.773 0.345 1.00 78.94 181 HIS A O 1
ATOM 1459 N N . SER A 1 182 ? -7.156 -4.025 -0.477 1.00 83.69 182 SER A N 1
ATOM 1460 C CA . SER A 1 182 ? -6.294 -2.897 -0.837 1.00 83.69 182 SER A CA 1
ATOM 1461 C C . SER A 1 182 ? -6.902 -2.021 -1.930 1.00 83.69 182 SER A C 1
ATOM 1463 O O . SER A 1 182 ? -7.431 -2.491 -2.940 1.00 83.69 182 SER A O 1
ATOM 1465 N N . VAL A 1 183 ? -6.760 -0.716 -1.734 1.00 86.44 183 VAL A N 1
ATOM 1466 C CA . VAL A 1 183 ? -7.125 0.342 -2.666 1.00 86.44 183 VAL A CA 1
ATOM 1467 C C . VAL A 1 183 ? -5.980 1.337 -2.703 1.00 86.44 183 VAL A C 1
ATOM 1469 O O . VAL A 1 183 ? -5.592 1.889 -1.678 1.00 86.44 183 VAL A O 1
ATOM 1472 N N . PHE A 1 184 ? -5.456 1.606 -3.891 1.00 87.25 184 PHE A N 1
ATOM 1473 C CA . PHE A 1 184 ? -4.360 2.544 -4.053 1.00 87.25 184 PHE A CA 1
ATOM 1474 C C . PHE A 1 184 ? -4.881 3.947 -4.345 1.00 87.25 184 PHE A C 1
ATOM 1476 O O . PHE A 1 184 ? -5.767 4.145 -5.182 1.00 87.25 184 PHE A O 1
ATOM 1483 N N . VAL A 1 185 ? -4.303 4.925 -3.652 1.00 85.62 185 VAL A N 1
ATOM 1484 C CA . VAL A 1 185 ? -4.580 6.352 -3.828 1.00 85.62 185 VAL A CA 1
ATOM 1485 C C . VAL A 1 185 ? -3.316 7.066 -4.301 1.00 85.62 185 VAL A C 1
ATOM 1487 O O . VAL A 1 185 ? -2.240 6.847 -3.750 1.00 85.62 185 VAL A O 1
ATOM 1490 N N . PHE A 1 186 ? -3.426 7.915 -5.323 1.00 82.62 186 PHE A N 1
ATOM 1491 C CA . PHE A 1 186 ? -2.291 8.651 -5.901 1.00 82.62 186 PHE A CA 1
ATOM 1492 C C . PHE A 1 186 ? -2.737 9.964 -6.573 1.00 82.62 186 PHE A C 1
ATOM 1494 O O . PHE A 1 186 ? -3.932 10.226 -6.698 1.00 82.62 186 PHE A O 1
ATOM 1501 N N . GLY A 1 187 ? -1.786 10.805 -6.998 1.00 71.19 187 GLY A N 1
ATOM 1502 C CA . GLY A 1 187 ? -2.043 12.042 -7.764 1.00 71.19 187 GLY A CA 1
ATOM 1503 C C . GLY A 1 187 ? -1.709 13.359 -7.049 1.00 71.19 187 GLY A C 1
ATOM 1504 O O . GLY A 1 187 ? -1.562 14.381 -7.714 1.00 71.19 187 GLY A O 1
ATOM 1505 N N . LYS A 1 188 ? -1.521 13.338 -5.722 1.00 69.69 188 LYS A N 1
ATOM 1506 C CA . LYS A 1 188 ? -1.009 14.467 -4.920 1.00 69.69 188 LYS A CA 1
ATOM 1507 C C . LYS A 1 188 ? 0.291 14.046 -4.229 1.00 69.69 188 LYS A C 1
ATOM 1509 O O . LYS A 1 188 ? 0.403 12.902 -3.793 1.00 69.69 188 LYS A O 1
ATOM 1514 N N . ASP A 1 189 ? 1.251 14.960 -4.117 1.00 60.62 189 ASP A N 1
ATOM 1515 C CA . ASP A 1 189 ? 2.601 14.653 -3.612 1.00 60.62 189 ASP A CA 1
ATOM 1516 C C . ASP A 1 189 ? 2.603 14.324 -2.110 1.00 60.62 189 ASP A C 1
ATOM 1518 O O . ASP A 1 189 ? 3.308 13.426 -1.647 1.00 60.62 189 ASP A O 1
ATOM 1522 N N . SER A 1 190 ? 1.742 15.008 -1.352 1.00 64.00 190 SER A N 1
ATOM 1523 C CA . SER A 1 190 ? 1.447 14.718 0.051 1.00 64.00 190 SER A CA 1
ATOM 1524 C C . SER A 1 190 ? -0.011 15.039 0.381 1.00 64.00 190 SER A C 1
ATOM 1526 O O . SER A 1 190 ? -0.633 15.913 -0.233 1.00 64.00 190 SER A O 1
ATOM 1528 N N . ILE A 1 191 ? -0.570 14.312 1.345 1.00 67.06 191 ILE A N 1
ATOM 1529 C CA . ILE A 1 191 ? -1.887 14.599 1.910 1.00 67.06 191 ILE A CA 1
ATOM 1530 C C . ILE A 1 191 ? -1.624 15.237 3.280 1.00 67.06 191 ILE A C 1
ATOM 1532 O O . ILE A 1 191 ? -1.123 14.571 4.184 1.00 67.06 191 ILE A O 1
ATOM 1536 N N . ASP A 1 192 ? -1.844 16.550 3.380 1.00 60.16 192 ASP A N 1
ATOM 1537 C CA . ASP A 1 192 ? -1.504 17.349 4.564 1.00 60.16 192 ASP A CA 1
ATOM 1538 C C . ASP A 1 192 ? -2.531 17.149 5.688 1.00 60.16 192 ASP A C 1
ATOM 1540 O O . ASP A 1 192 ? -3.726 17.105 5.430 1.00 60.16 192 ASP A O 1
ATOM 1544 N N . GLU A 1 193 ? -2.082 17.105 6.942 1.00 51.75 193 GLU A N 1
ATOM 1545 C CA . GLU A 1 193 ? -2.912 16.922 8.147 1.00 51.75 193 GLU A CA 1
ATOM 1546 C C . GLU A 1 193 ? -3.882 18.070 8.412 1.00 51.75 193 GLU A C 1
ATOM 1548 O O . GLU A 1 193 ? -4.844 17.902 9.160 1.00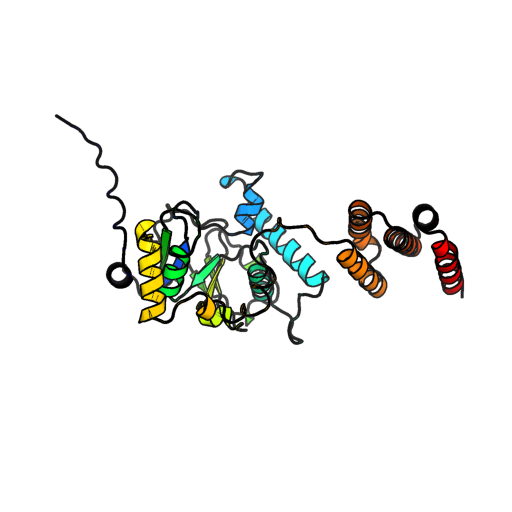 51.75 193 GLU A O 1
ATOM 1553 N N . GLN A 1 194 ? -3.656 19.218 7.774 1.00 50.69 194 GLN A N 1
ATOM 1554 C CA . GLN A 1 194 ? -4.566 20.363 7.800 1.00 50.69 194 GLN A CA 1
ATOM 1555 C C . GLN A 1 194 ? -5.597 20.352 6.662 1.00 50.69 194 GLN A C 1
ATOM 1557 O O . GLN A 1 194 ? -6.489 21.200 6.649 1.00 50.69 194 GLN A O 1
ATOM 1562 N N . ASP A 1 195 ? -5.498 19.413 5.715 1.00 58.06 195 ASP A N 1
ATOM 1563 C CA . ASP A 1 195 ? -6.534 19.157 4.712 1.00 58.06 195 ASP A CA 1
ATOM 1564 C C . ASP A 1 195 ? -7.775 18.684 5.497 1.00 58.06 195 ASP A C 1
ATOM 1566 O O . ASP A 1 195 ? -7.778 17.604 6.090 1.00 58.06 195 ASP A O 1
ATOM 1570 N N . SER A 1 196 ? -8.810 19.530 5.582 1.00 52.62 196 SER A N 1
ATOM 1571 C CA . SER A 1 196 ? -9.984 19.411 6.477 1.00 52.62 196 SER A CA 1
ATOM 1572 C C . SER A 1 196 ? -10.812 18.131 6.320 1.00 52.62 196 SER A C 1
ATOM 1574 O O . SER A 1 196 ? -11.795 17.909 7.036 1.00 52.62 196 SER A O 1
ATOM 1576 N N . ASP A 1 197 ? -10.419 17.297 5.371 1.00 67.56 197 ASP A N 1
ATOM 1577 C CA . ASP A 1 197 ? -11.271 16.341 4.700 1.00 67.56 197 ASP A CA 1
ATOM 1578 C C . ASP A 1 197 ? -11.072 14.916 5.210 1.00 67.56 197 ASP A C 1
ATOM 1580 O O . ASP A 1 197 ? -11.859 14.043 4.861 1.00 67.56 197 ASP A O 1
ATOM 1584 N N . TYR A 1 198 ? -10.070 14.654 6.054 1.00 79.94 198 TYR A N 1
ATOM 1585 C CA . TYR A 1 198 ? -9.919 13.355 6.709 1.00 79.94 198 TYR A CA 1
ATOM 1586 C C . TYR A 1 198 ? -9.958 13.450 8.231 1.00 79.94 198 TYR A C 1
ATOM 1588 O O . TYR A 1 198 ? -9.659 14.473 8.847 1.00 79.94 198 TYR A O 1
ATOM 1596 N N . LYS A 1 199 ? -10.384 12.351 8.853 1.00 86.75 199 LYS A N 1
ATOM 1597 C CA . LYS A 1 199 ? -10.458 12.203 10.308 1.00 86.75 199 LYS A CA 1
ATOM 1598 C C . LYS A 1 199 ? -9.400 11.216 10.770 1.00 86.75 199 LYS A C 1
ATOM 1600 O O . LYS A 1 199 ? -9.079 10.266 10.061 1.00 86.75 199 LYS A O 1
ATOM 1605 N N . THR A 1 200 ? -8.888 11.417 11.975 1.00 88.81 200 THR A N 1
ATOM 1606 C CA . THR A 1 200 ? -7.949 10.492 12.610 1.00 88.81 200 THR A CA 1
ATOM 1607 C C . THR A 1 200 ? -8.564 9.906 13.871 1.00 88.81 200 THR A C 1
ATOM 1609 O O . THR A 1 200 ? -9.219 10.593 14.656 1.00 88.81 200 THR A O 1
ATOM 1612 N N . ILE A 1 201 ? -8.364 8.604 14.055 1.00 91.94 201 ILE A N 1
ATOM 1613 C CA . ILE A 1 201 ? -8.707 7.884 15.277 1.00 91.94 201 ILE A CA 1
ATOM 1614 C C . ILE A 1 201 ? -7.395 7.412 15.889 1.00 91.94 201 ILE A C 1
ATOM 1616 O O . ILE A 1 201 ? -6.704 6.594 15.288 1.00 91.94 201 ILE A O 1
ATOM 1620 N N . ASN A 1 202 ? -7.055 7.910 17.075 1.00 93.12 202 ASN A N 1
ATOM 1621 C CA . ASN A 1 202 ? -5.788 7.582 17.728 1.00 93.12 202 ASN A CA 1
ATOM 1622 C C . ASN A 1 202 ? -5.892 6.286 18.539 1.00 93.12 202 ASN A C 1
ATOM 1624 O O . ASN A 1 202 ? -6.870 6.067 19.263 1.00 93.12 202 ASN A O 1
ATOM 1628 N N . ILE A 1 203 ? -4.844 5.467 18.467 1.00 93.44 203 ILE A N 1
ATOM 1629 C CA . ILE A 1 203 ? -4.665 4.255 19.267 1.00 93.44 203 ILE A CA 1
ATOM 1630 C C . ILE A 1 203 ? -3.487 4.465 20.211 1.00 93.44 203 ILE A C 1
ATOM 1632 O O . ILE A 1 203 ? -2.378 4.750 19.770 1.00 93.44 203 ILE A O 1
ATOM 1636 N N . SER A 1 204 ? -3.706 4.280 21.509 1.00 91.25 204 SER A N 1
ATOM 1637 C CA . SER A 1 204 ? -2.624 4.361 22.486 1.00 91.25 204 SER A CA 1
ATOM 1638 C C . SER A 1 204 ? -1.713 3.155 22.354 1.00 91.25 204 SER A C 1
ATOM 1640 O O . SER A 1 204 ? -2.205 2.029 22.256 1.00 91.25 204 SER A O 1
ATOM 1642 N N . GLU A 1 205 ? -0.409 3.386 22.455 1.00 91.38 205 GLU A N 1
ATOM 1643 C CA . GLU A 1 205 ? 0.630 2.354 22.440 1.00 91.38 205 GLU A CA 1
ATOM 1644 C C . GLU A 1 205 ? 0.276 1.162 23.350 1.00 91.38 205 GLU A C 1
ATOM 1646 O O . GLU A 1 205 ? 0.140 0.037 22.871 1.00 91.38 205 GLU A O 1
ATOM 1651 N N . ASN A 1 206 ? -0.057 1.433 24.616 1.00 91.62 206 ASN A N 1
ATOM 1652 C CA . ASN A 1 206 ? -0.429 0.422 25.615 1.00 91.62 206 ASN A CA 1
ATOM 1653 C C . ASN A 1 206 ? -1.645 -0.451 25.244 1.00 91.62 206 ASN A C 1
ATOM 1655 O O . ASN A 1 206 ? -1.899 -1.470 25.882 1.00 91.62 206 ASN A O 1
ATOM 1659 N N . SER A 1 207 ? -2.463 -0.041 24.272 1.00 91.88 207 SER A N 1
ATOM 1660 C CA . SER A 1 207 ? -3.671 -0.772 23.865 1.00 91.88 207 SER A CA 1
ATOM 1661 C C . SER A 1 207 ? -3.487 -1.616 22.610 1.00 91.88 207 SER A C 1
ATOM 1663 O O . SER A 1 207 ? -4.339 -2.460 22.332 1.00 91.88 207 SER A O 1
ATOM 1665 N N . LYS A 1 208 ? -2.391 -1.422 21.869 1.00 92.44 208 LYS A N 1
ATOM 1666 C CA . LYS A 1 208 ? -2.147 -2.088 20.584 1.00 92.44 208 LYS A CA 1
ATOM 1667 C C . LYS A 1 208 ? -2.194 -3.608 20.699 1.00 92.44 208 LYS A C 1
ATOM 1669 O O . LYS A 1 208 ? -2.925 -4.245 19.952 1.00 92.44 208 LYS A O 1
ATOM 1674 N N . ASN A 1 209 ? -1.504 -4.182 21.686 1.00 92.00 209 ASN A N 1
ATOM 1675 C CA . ASN A 1 209 ? -1.457 -5.636 21.879 1.00 92.00 209 ASN A CA 1
ATOM 1676 C C . ASN A 1 209 ? -2.832 -6.235 22.198 1.00 92.00 209 ASN A C 1
ATOM 1678 O O . ASN A 1 209 ? -3.183 -7.288 21.672 1.00 92.00 209 ASN A O 1
ATOM 1682 N N . ASN A 1 210 ? -3.634 -5.553 23.021 1.00 92.81 210 ASN A N 1
ATOM 1683 C CA . ASN A 1 210 ? -4.993 -6.003 23.319 1.00 92.81 210 ASN A CA 1
ATOM 1684 C C . ASN A 1 210 ? -5.887 -5.946 22.070 1.00 92.81 210 ASN A C 1
ATOM 1686 O O . ASN A 1 210 ? -6.632 -6.881 21.801 1.00 92.81 210 ASN A O 1
ATOM 1690 N N . ILE A 1 211 ? -5.773 -4.881 21.274 1.00 94.50 211 ILE A N 1
ATOM 1691 C CA . ILE A 1 211 ? -6.519 -4.739 20.019 1.00 94.50 211 ILE A CA 1
ATOM 1692 C C . ILE A 1 211 ? -6.106 -5.815 19.006 1.00 94.50 211 ILE A C 1
ATOM 1694 O O . ILE A 1 211 ? -6.977 -6.433 18.405 1.00 94.50 211 ILE A O 1
ATOM 1698 N N . LEU A 1 212 ? -4.806 -6.080 18.840 1.00 92.12 212 LEU A N 1
ATOM 1699 C CA . LEU A 1 212 ? -4.303 -7.150 17.969 1.00 92.12 212 LEU A CA 1
ATOM 1700 C C . LEU A 1 212 ? -4.843 -8.521 18.389 1.00 92.12 212 LEU A C 1
ATOM 1702 O O . LEU A 1 212 ? -5.251 -9.310 17.538 1.00 92.12 212 LEU A O 1
ATOM 1706 N N . LYS A 1 213 ? -4.901 -8.783 19.699 1.00 91.75 213 LYS A N 1
ATOM 1707 C CA . LYS A 1 213 ? -5.496 -10.004 20.244 1.00 91.75 213 LYS A CA 1
ATOM 1708 C C . LYS A 1 213 ? -6.991 -10.100 19.923 1.00 91.75 213 LYS A C 1
ATOM 1710 O O . LYS A 1 213 ? -7.423 -11.115 19.390 1.00 91.75 213 LYS A O 1
ATOM 1715 N N . GLU A 1 214 ? -7.762 -9.041 20.180 1.00 94.19 214 GLU A N 1
ATOM 1716 C CA . GLU A 1 214 ? -9.195 -8.985 19.848 1.00 94.19 214 GLU A CA 1
ATOM 1717 C C . GLU A 1 214 ? -9.444 -9.197 18.344 1.00 94.19 214 GLU A C 1
ATOM 1719 O O . GLU A 1 214 ? -10.343 -9.949 17.972 1.00 94.19 214 GLU A O 1
ATOM 1724 N N . LEU A 1 215 ? -8.636 -8.573 17.479 1.00 91.12 215 LEU A N 1
ATOM 1725 C CA . LEU A 1 215 ? -8.704 -8.728 16.023 1.00 91.12 215 LEU A CA 1
ATOM 1726 C C . LEU A 1 215 ? -8.458 -10.175 15.583 1.00 91.12 215 LEU A C 1
ATOM 1728 O O . LEU A 1 215 ? -9.213 -10.699 14.763 1.00 91.12 215 LEU A O 1
ATOM 1732 N N . SER A 1 216 ? -7.447 -10.828 16.153 1.00 88.94 216 SER A N 1
ATOM 1733 C CA . SER A 1 216 ? -7.134 -12.221 15.836 1.00 88.94 216 SER A CA 1
ATOM 1734 C C . SER A 1 216 ? -8.231 -13.171 16.328 1.00 88.94 216 SER A C 1
ATOM 1736 O O . SER A 1 216 ? -8.775 -13.944 15.545 1.00 88.94 216 SER A O 1
ATOM 1738 N N . GLU A 1 217 ? -8.613 -13.079 17.605 1.00 90.38 217 GLU A N 1
ATOM 1739 C CA . GLU A 1 217 ? -9.522 -14.039 18.247 1.00 90.38 217 GLU A CA 1
ATOM 1740 C C . GLU A 1 217 ? -10.979 -13.896 17.792 1.00 90.38 217 GLU A C 1
ATOM 1742 O O . GLU A 1 217 ? -11.682 -14.896 17.668 1.00 90.38 217 GLU A O 1
ATOM 1747 N N . GLN A 1 218 ? -11.455 -12.668 17.561 1.00 92.56 218 GLN A N 1
ATOM 1748 C CA . GLN A 1 218 ? -12.871 -12.416 17.259 1.00 92.56 218 GLN A CA 1
ATOM 1749 C C . GLN A 1 218 ? -13.142 -12.224 15.766 1.00 92.56 218 GLN A C 1
ATOM 1751 O O . GLN A 1 218 ? -14.264 -12.461 15.321 1.00 92.56 218 GLN A O 1
ATOM 1756 N N . PHE A 1 219 ? -12.144 -11.777 14.998 1.00 87.19 219 PHE A N 1
ATOM 1757 C CA . PHE A 1 219 ? -12.316 -11.419 13.587 1.00 87.19 219 PHE A CA 1
ATOM 1758 C C . PHE A 1 219 ? -11.402 -12.208 12.643 1.00 87.19 219 PHE A C 1
ATOM 1760 O O . PHE A 1 219 ? -11.538 -12.061 11.431 1.00 87.19 219 PHE A O 1
ATOM 1767 N N . GLY A 1 220 ? -10.482 -13.030 13.162 1.00 82.94 220 GLY A N 1
ATOM 1768 C CA . GLY A 1 220 ? -9.526 -13.784 12.346 1.00 82.94 220 GLY A CA 1
ATOM 1769 C C . GLY A 1 220 ? -8.492 -12.909 11.630 1.00 82.94 220 GLY A C 1
ATOM 1770 O O . GLY A 1 220 ? -7.822 -13.385 10.720 1.00 82.94 220 GLY A O 1
ATOM 1771 N N . ILE A 1 221 ? -8.358 -11.634 12.014 1.00 84.62 221 ILE A N 1
ATOM 1772 C CA . ILE A 1 221 ? -7.429 -10.694 11.378 1.00 84.62 221 ILE A CA 1
ATOM 1773 C C . ILE A 1 221 ? -6.091 -10.768 12.108 1.00 84.62 221 ILE A C 1
ATOM 1775 O O . ILE A 1 221 ? -5.923 -10.233 13.205 1.00 84.62 221 ILE A O 1
ATOM 1779 N N . ASN A 1 222 ? -5.132 -11.435 11.478 1.00 83.56 222 ASN A N 1
ATOM 1780 C CA . ASN A 1 222 ? -3.767 -11.599 11.959 1.00 83.56 222 ASN A CA 1
ATOM 1781 C C . ASN A 1 222 ? -2.776 -11.565 10.786 1.00 83.56 222 ASN A C 1
ATOM 1783 O O . ASN A 1 222 ? -3.173 -11.435 9.629 1.00 83.56 222 ASN A O 1
ATOM 1787 N N . GLU A 1 223 ? -1.484 -11.654 11.095 1.00 80.00 223 GLU A N 1
ATOM 1788 C CA . GLU A 1 223 ? -0.416 -11.581 10.097 1.00 80.00 223 GLU A CA 1
ATOM 1789 C C . GLU A 1 223 ? -0.545 -12.674 9.027 1.00 80.00 223 GLU A C 1
ATOM 1791 O O . GLU A 1 223 ? -0.580 -12.354 7.845 1.00 80.00 223 GLU A O 1
ATOM 1796 N N . ALA A 1 224 ? -0.753 -13.933 9.425 1.00 72.69 224 ALA A N 1
ATOM 1797 C CA . ALA A 1 224 ? -0.925 -15.047 8.489 1.00 72.69 224 ALA A CA 1
ATOM 1798 C C . ALA A 1 224 ? -2.134 -14.860 7.552 1.00 72.69 224 ALA A C 1
ATOM 1800 O O . ALA A 1 224 ? -2.076 -15.193 6.373 1.00 72.69 224 ALA A O 1
ATOM 1801 N N . TYR A 1 225 ? -3.231 -14.278 8.047 1.00 76.94 225 TYR A N 1
ATOM 1802 C CA . TYR A 1 225 ? -4.382 -13.939 7.210 1.00 76.94 225 TYR A CA 1
ATOM 1803 C C . TYR A 1 225 ? -4.051 -12.821 6.208 1.00 76.94 225 TYR A C 1
ATOM 1805 O O . TYR A 1 225 ? -4.347 -12.938 5.018 1.00 76.94 225 TYR A O 1
ATOM 1813 N N . LEU A 1 226 ? -3.435 -11.733 6.681 1.00 75.94 226 LEU A N 1
ATOM 1814 C CA . LEU A 1 226 ? -3.133 -10.555 5.861 1.00 75.94 226 LEU A CA 1
ATOM 1815 C C . LEU A 1 226 ? -1.990 -10.785 4.867 1.00 75.94 226 LEU A C 1
ATOM 1817 O O . LEU A 1 226 ? -1.912 -10.060 3.874 1.00 75.94 226 LEU A O 1
ATOM 1821 N N . PHE A 1 227 ? -1.132 -11.764 5.138 1.00 71.81 227 PHE A N 1
ATOM 1822 C CA . PHE A 1 227 ? 0.056 -12.116 4.368 1.00 71.81 227 PHE A CA 1
ATOM 1823 C C . PHE A 1 227 ? 0.108 -13.638 4.156 1.00 71.81 227 PHE A C 1
ATOM 1825 O O . PHE A 1 227 ? 1.083 -14.311 4.471 1.00 71.81 227 PHE A O 1
ATOM 1832 N N . SER A 1 228 ? -0.976 -14.205 3.629 1.00 61.88 228 SER A N 1
ATOM 1833 C CA . SER A 1 228 ? -1.090 -15.651 3.361 1.00 61.88 228 SER A CA 1
ATOM 1834 C C . SER A 1 228 ? -0.136 -16.164 2.274 1.00 61.88 228 SER A C 1
ATOM 1836 O O . SER A 1 228 ? 0.046 -17.367 2.116 1.00 61.88 228 SER A O 1
ATOM 1838 N N . ASP A 1 229 ? 0.479 -15.256 1.521 1.00 53.22 229 ASP A N 1
ATOM 1839 C CA . ASP A 1 229 ? 1.543 -15.509 0.551 1.00 53.22 229 ASP A CA 1
ATOM 1840 C C . ASP A 1 229 ? 2.955 -15.524 1.176 1.00 53.22 229 ASP A C 1
ATOM 1842 O O . ASP A 1 229 ? 3.928 -15.791 0.473 1.00 53.22 229 ASP A O 1
ATOM 1846 N N . PHE A 1 230 ? 3.082 -15.261 2.484 1.00 48.19 230 PHE A N 1
ATOM 1847 C CA . PHE A 1 230 ? 4.360 -15.080 3.191 1.00 48.19 230 PHE A CA 1
ATOM 1848 C C . PHE A 1 230 ? 4.871 -16.330 3.934 1.00 48.19 230 PHE A C 1
ATOM 1850 O O . PHE A 1 230 ? 6.029 -16.336 4.364 1.00 48.19 230 PHE A O 1
ATOM 1857 N N . ASP A 1 231 ? 4.072 -17.399 4.037 1.00 42.22 231 ASP A N 1
ATOM 1858 C CA . ASP A 1 231 ? 4.441 -18.653 4.718 1.00 42.22 231 ASP A CA 1
ATOM 1859 C C . ASP A 1 231 ? 5.407 -19.498 3.863 1.00 42.22 231 ASP A C 1
ATOM 1861 O O . ASP A 1 231 ? 5.056 -20.525 3.282 1.00 42.22 231 ASP A O 1
ATOM 1865 N N . GLY A 1 232 ? 6.659 -19.042 3.765 1.00 36.22 232 GLY A N 1
ATOM 1866 C CA . GLY A 1 232 ? 7.769 -19.833 3.227 1.00 36.22 232 GLY A CA 1
ATOM 1867 C C . GLY A 1 232 ? 8.942 -19.023 2.682 1.00 36.22 232 GLY A C 1
ATOM 1868 O O . GLY A 1 232 ? 10.082 -19.432 2.857 1.00 36.22 232 GLY A O 1
ATOM 1869 N N . PHE A 1 233 ? 8.701 -17.864 2.062 1.00 35.56 233 PHE A N 1
ATOM 1870 C CA . PHE A 1 233 ? 9.769 -17.096 1.398 1.00 35.56 233 PHE A CA 1
ATOM 1871 C C . PHE A 1 233 ? 10.368 -15.992 2.283 1.00 35.56 233 PHE A C 1
ATOM 1873 O O . PHE A 1 233 ? 11.555 -15.676 2.192 1.00 35.56 233 PHE A O 1
ATOM 1880 N N . ALA A 1 234 ? 9.564 -15.418 3.179 1.00 35.84 234 ALA A N 1
ATOM 1881 C CA . ALA A 1 234 ? 9.993 -14.322 4.040 1.00 35.84 234 ALA A CA 1
ATOM 1882 C C . ALA A 1 234 ? 10.463 -14.765 5.429 1.00 35.84 234 ALA A C 1
ATOM 1884 O O . ALA A 1 234 ? 11.347 -14.129 5.995 1.00 35.84 234 ALA A O 1
ATOM 1885 N N . SER A 1 235 ? 9.957 -15.883 5.960 1.00 33.53 235 SER A N 1
ATOM 1886 C CA . SER A 1 235 ? 10.484 -16.488 7.196 1.00 33.53 235 SER A CA 1
ATOM 1887 C C . SER A 1 235 ? 11.947 -16.926 7.042 1.00 33.53 235 SER A C 1
ATOM 1889 O O . SER A 1 235 ? 12.690 -16.958 8.017 1.00 33.53 235 SER A O 1
ATOM 1891 N N . SER A 1 236 ? 12.381 -17.208 5.810 1.00 30.67 236 SER A N 1
ATOM 1892 C CA . SER A 1 236 ? 13.782 -17.461 5.455 1.00 30.67 236 SER A CA 1
ATOM 1893 C C . SER A 1 236 ? 14.631 -16.186 5.338 1.00 30.67 236 SER A C 1
ATOM 1895 O O . SER A 1 236 ? 15.847 -16.296 5.224 1.00 30.67 236 SER A O 1
ATOM 1897 N N . ASN A 1 237 ? 14.016 -14.993 5.352 1.00 37.19 237 ASN A N 1
ATOM 1898 C CA . ASN A 1 237 ? 14.643 -13.723 4.961 1.00 37.19 237 ASN A CA 1
ATOM 1899 C C . ASN A 1 237 ? 14.320 -12.519 5.876 1.00 37.19 237 ASN A C 1
ATOM 1901 O O . ASN A 1 237 ? 14.613 -11.383 5.508 1.00 37.19 237 ASN A O 1
ATOM 1905 N N . ALA A 1 238 ? 13.767 -12.719 7.076 1.00 31.42 238 ALA A N 1
ATOM 1906 C CA . ALA A 1 238 ? 13.514 -11.630 8.025 1.00 31.42 238 ALA A CA 1
ATOM 1907 C C . ALA A 1 238 ? 14.132 -11.920 9.405 1.00 31.42 238 ALA A C 1
ATOM 1909 O O . ALA A 1 238 ? 13.653 -12.796 10.118 1.00 31.42 238 ALA A O 1
ATOM 1910 N N . HIS A 1 239 ? 15.200 -11.196 9.786 1.00 37.22 239 HIS A N 1
ATOM 1911 C CA . HIS A 1 239 ? 15.068 -10.033 10.687 1.00 37.22 239 HIS A CA 1
ATOM 1912 C C . HIS A 1 239 ? 16.382 -9.270 11.015 1.00 37.22 239 HIS A C 1
ATOM 1914 O O . HIS A 1 239 ? 16.268 -8.190 11.580 1.00 37.22 239 HIS A O 1
ATOM 1920 N N . ASP A 1 240 ? 17.588 -9.706 10.615 1.00 37.50 240 ASP A N 1
ATOM 1921 C CA . ASP A 1 240 ? 18.852 -9.030 11.016 1.00 37.50 240 ASP A CA 1
ATOM 1922 C C . ASP A 1 240 ? 19.916 -8.885 9.900 1.00 37.50 240 ASP A C 1
ATOM 1924 O O . ASP A 1 240 ? 21.080 -9.243 10.083 1.00 37.50 240 ASP A O 1
ATOM 1928 N N . LYS A 1 241 ? 19.575 -8.338 8.725 1.00 28.94 241 LYS A N 1
ATOM 1929 C CA . LYS A 1 241 ? 20.608 -7.907 7.761 1.00 28.94 241 LYS A CA 1
ATOM 1930 C C . LYS A 1 241 ? 20.315 -6.534 7.173 1.00 28.94 241 LYS A C 1
ATOM 1932 O O . LYS A 1 241 ? 19.195 -6.249 6.755 1.00 28.94 241 LYS A O 1
ATOM 1937 N N . GLU A 1 242 ? 21.351 -5.696 7.163 1.00 31.27 242 GLU A N 1
ATOM 1938 C CA . GLU A 1 242 ? 21.409 -4.475 6.366 1.00 31.27 242 GLU A CA 1
ATOM 1939 C C . GLU A 1 242 ? 21.019 -4.785 4.918 1.00 31.27 242 GLU A 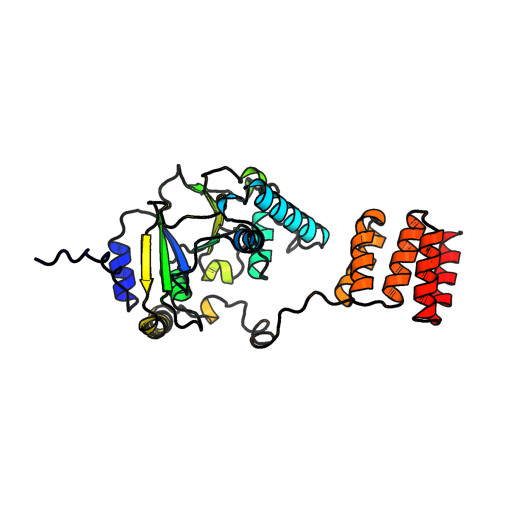C 1
ATOM 1941 O O . GLU A 1 242 ? 21.376 -5.825 4.367 1.00 31.27 242 GLU A O 1
ATOM 1946 N N . TYR A 1 243 ? 20.254 -3.871 4.330 1.00 30.39 243 TYR A N 1
ATOM 1947 C CA . TYR A 1 243 ? 19.865 -3.882 2.928 1.00 30.39 243 TYR A CA 1
ATOM 1948 C C . TYR A 1 243 ? 21.139 -3.831 2.074 1.00 30.39 243 TYR A C 1
ATOM 1950 O O . TYR A 1 243 ? 21.744 -2.768 1.954 1.00 30.39 243 TYR A O 1
ATOM 1958 N N . THR A 1 244 ? 21.586 -4.969 1.544 1.00 33.03 244 THR A N 1
ATOM 1959 C CA . THR A 1 244 ? 22.761 -5.016 0.669 1.00 33.03 244 THR A CA 1
ATOM 1960 C C . THR A 1 244 ? 22.334 -4.837 -0.780 1.00 33.03 244 THR A C 1
ATOM 1962 O O . THR A 1 244 ? 21.410 -5.505 -1.246 1.00 33.03 244 THR A O 1
ATOM 1965 N N . ASP A 1 245 ? 23.007 -3.901 -1.447 1.00 37.16 245 ASP A N 1
ATOM 1966 C CA . ASP A 1 245 ? 22.952 -3.639 -2.883 1.00 37.16 245 ASP A CA 1
ATOM 1967 C C . ASP A 1 245 ? 23.074 -4.919 -3.730 1.00 37.16 245 ASP A C 1
ATOM 1969 O O . ASP A 1 245 ? 23.656 -5.913 -3.291 1.00 37.16 245 ASP A O 1
ATOM 1973 N N . TYR A 1 246 ? 22.516 -4.858 -4.946 1.00 42.81 246 TYR A N 1
ATOM 1974 C CA . TYR A 1 246 ? 22.643 -5.862 -6.010 1.00 42.81 246 TYR A CA 1
ATOM 1975 C C . TYR A 1 246 ? 24.074 -6.413 -6.102 1.00 42.81 246 TYR A C 1
ATOM 1977 O O . TYR A 1 246 ? 25.035 -5.640 -6.061 1.00 42.81 246 TYR A O 1
ATOM 1985 N N . ASP A 1 247 ? 24.216 -7.733 -6.248 1.00 41.81 247 ASP A N 1
ATOM 1986 C CA . ASP A 1 247 ? 25.527 -8.367 -6.383 1.00 41.81 247 ASP A CA 1
ATOM 1987 C C . ASP A 1 247 ? 25.997 -8.433 -7.849 1.00 41.81 247 ASP A C 1
ATOM 1989 O O . ASP A 1 247 ? 25.248 -8.185 -8.794 1.00 41.81 247 ASP A O 1
ATOM 1993 N N . ALA A 1 248 ? 27.282 -8.732 -8.048 1.00 38.75 248 ALA A N 1
ATOM 1994 C CA . ALA A 1 248 ? 27.918 -8.756 -9.366 1.00 38.75 248 ALA A CA 1
ATOM 1995 C C . ALA A 1 248 ? 27.308 -9.788 -10.335 1.00 38.75 248 ALA A C 1
ATOM 1997 O O . ALA A 1 248 ? 27.420 -9.633 -11.548 1.00 38.75 248 ALA A O 1
ATOM 1998 N N . THR A 1 249 ? 26.646 -10.822 -9.817 1.00 44.97 249 THR A N 1
ATOM 1999 C CA . THR A 1 249 ? 26.014 -11.887 -10.607 1.00 44.97 249 THR A CA 1
ATOM 2000 C C . THR A 1 249 ? 24.737 -11.394 -11.284 1.00 44.97 249 THR A C 1
ATOM 2002 O O . THR A 1 249 ? 24.437 -11.809 -12.403 1.00 44.97 249 THR A O 1
ATOM 2005 N N . ASP A 1 250 ? 24.016 -10.466 -10.645 1.00 44.12 250 ASP A N 1
ATOM 2006 C CA . ASP A 1 250 ? 22.854 -9.800 -11.242 1.00 44.12 250 ASP A CA 1
ATOM 2007 C C . ASP A 1 250 ? 23.261 -8.899 -12.415 1.00 44.12 250 ASP A C 1
ATOM 2009 O O . ASP A 1 250 ? 22.538 -8.830 -13.409 1.00 44.12 250 ASP A O 1
ATOM 2013 N N . TYR A 1 251 ? 24.446 -8.279 -12.351 1.00 43.62 251 TYR A N 1
ATOM 2014 C CA . TYR A 1 251 ? 25.003 -7.504 -13.463 1.00 43.62 251 TYR A CA 1
ATOM 2015 C C . TYR A 1 251 ? 25.465 -8.384 -14.625 1.00 43.62 251 TYR A C 1
ATOM 2017 O O . TYR A 1 251 ? 25.085 -8.116 -15.763 1.00 43.62 251 TYR A O 1
ATOM 2025 N N . CYS A 1 252 ? 26.123 -9.511 -14.338 1.00 40.34 252 CYS A N 1
ATOM 2026 C CA . CYS A 1 252 ? 26.501 -10.486 -15.367 1.00 40.34 252 CYS A CA 1
ATOM 2027 C C . CYS A 1 252 ? 25.301 -11.048 -16.160 1.00 40.34 252 CYS A C 1
ATOM 2029 O O . CYS A 1 252 ? 25.429 -11.447 -17.318 1.00 40.34 252 CYS A O 1
ATOM 2031 N N . ASN A 1 253 ? 24.105 -11.064 -15.563 1.00 44.19 253 ASN A N 1
ATOM 2032 C CA . ASN A 1 253 ? 22.875 -11.477 -16.243 1.00 44.19 253 ASN A CA 1
ATOM 2033 C C . ASN A 1 253 ? 22.264 -10.371 -17.133 1.00 44.19 253 ASN A C 1
ATOM 2035 O O . ASN A 1 253 ? 21.501 -10.694 -18.050 1.00 44.19 253 ASN A O 1
ATOM 2039 N N . PHE A 1 254 ? 22.600 -9.089 -16.921 1.00 47.09 254 PHE A N 1
ATOM 2040 C CA . PHE A 1 254 ? 22.237 -8.001 -17.845 1.00 47.09 254 PHE A CA 1
ATOM 2041 C C . PHE A 1 254 ? 23.049 -8.061 -19.140 1.00 47.09 254 PHE A C 1
ATOM 2043 O O . PHE A 1 254 ? 22.513 -7.779 -20.216 1.00 47.09 254 PHE A O 1
ATOM 2050 N N . ASP A 1 255 ? 24.287 -8.538 -19.043 1.00 51.31 255 ASP A N 1
ATOM 2051 C CA . ASP A 1 255 ? 25.242 -8.629 -20.143 1.00 51.31 255 ASP A CA 1
ATOM 2052 C C . ASP A 1 255 ? 24.728 -9.500 -21.297 1.00 51.31 255 ASP A C 1
ATOM 2054 O O . ASP A 1 255 ? 24.711 -9.073 -22.450 1.00 51.31 255 ASP A O 1
ATOM 2058 N N . VAL A 1 256 ? 24.204 -10.695 -20.997 1.00 50.50 256 VAL A N 1
ATOM 2059 C CA . VAL A 1 256 ? 23.667 -11.628 -22.010 1.00 50.50 256 VAL A CA 1
ATOM 2060 C C . VAL A 1 256 ? 22.493 -11.017 -22.782 1.00 50.50 256 VAL A C 1
ATOM 2062 O O . VAL A 1 256 ? 22.283 -11.327 -23.955 1.00 50.50 256 VAL A O 1
ATOM 2065 N N . LYS A 1 257 ? 21.726 -10.134 -22.140 1.00 47.97 257 LYS A N 1
ATOM 2066 C CA . LYS A 1 257 ? 20.507 -9.554 -22.705 1.00 47.97 257 LYS A CA 1
ATOM 2067 C C . LYS A 1 257 ? 20.799 -8.336 -23.586 1.00 47.97 257 LYS A C 1
ATOM 2069 O O . LYS A 1 257 ? 20.151 -8.190 -24.618 1.00 47.97 257 LYS A O 1
ATOM 2074 N N . ALA A 1 258 ? 21.791 -7.515 -23.231 1.00 51.56 258 ALA A N 1
ATOM 2075 C CA . ALA A 1 258 ? 22.234 -6.388 -24.057 1.00 51.56 258 ALA A CA 1
ATOM 2076 C C . ALA A 1 258 ? 22.835 -6.862 -25.395 1.00 51.56 258 ALA A C 1
ATOM 2078 O O . ALA A 1 258 ? 22.486 -6.322 -26.443 1.00 51.56 258 ALA A O 1
ATOM 2079 N N . TYR A 1 259 ? 23.631 -7.942 -25.375 1.00 49.78 259 TYR A N 1
ATOM 2080 C CA . TYR A 1 259 ? 24.142 -8.594 -26.594 1.00 49.78 259 TYR A CA 1
ATOM 2081 C C . TYR A 1 259 ? 23.047 -9.138 -27.509 1.00 49.78 259 TYR A C 1
ATOM 2083 O O . TYR A 1 259 ? 23.213 -9.171 -28.720 1.00 49.78 259 TYR A O 1
ATOM 2091 N N . GLN A 1 260 ? 21.921 -9.580 -26.949 1.00 48.53 260 GLN A N 1
ATOM 2092 C CA . GLN A 1 260 ? 20.803 -10.097 -27.741 1.00 48.53 260 GLN A CA 1
ATOM 2093 C C . GLN A 1 260 ? 19.959 -8.990 -28.390 1.00 48.53 260 GLN A C 1
ATOM 2095 O O . GLN A 1 260 ? 19.123 -9.299 -29.239 1.00 48.53 260 GLN A O 1
ATOM 2100 N N . MET A 1 261 ? 20.137 -7.731 -27.978 1.00 50.03 261 MET A N 1
ATOM 2101 C CA . MET A 1 261 ? 19.312 -6.594 -28.403 1.00 50.03 261 MET A CA 1
ATOM 2102 C C . MET A 1 261 ? 20.092 -5.513 -29.171 1.00 50.03 261 MET A C 1
ATOM 2104 O O . MET A 1 261 ? 19.477 -4.545 -29.606 1.00 50.03 261 MET A O 1
ATOM 2108 N N . ASP A 1 262 ? 21.409 -5.670 -29.358 1.00 58.22 262 ASP A N 1
ATOM 2109 C CA . ASP A 1 262 ? 22.312 -4.701 -30.010 1.00 58.22 262 ASP A CA 1
ATOM 2110 C C . ASP A 1 262 ? 22.297 -3.277 -29.396 1.00 58.22 262 ASP A C 1
ATOM 2112 O O . ASP A 1 262 ? 22.674 -2.292 -30.032 1.00 58.22 262 ASP A O 1
ATOM 2116 N N . GLU A 1 263 ? 21.901 -3.136 -28.125 1.00 65.38 263 GLU A N 1
ATOM 2117 C CA . GLU A 1 263 ? 21.806 -1.843 -27.418 1.00 65.38 263 GLU A CA 1
ATOM 2118 C C . GLU A 1 263 ? 23.104 -1.477 -26.661 1.00 65.38 263 GLU A C 1
ATOM 2120 O O . GLU A 1 263 ? 23.080 -1.046 -25.507 1.00 65.38 263 GLU A O 1
ATOM 2125 N N . TYR A 1 264 ? 24.263 -1.634 -27.308 1.00 67.88 264 TYR A N 1
ATOM 2126 C CA . TYR A 1 264 ? 25.583 -1.521 -26.665 1.00 67.88 264 TYR A CA 1
ATOM 2127 C C . TYR A 1 264 ? 25.872 -0.143 -26.046 1.00 67.88 264 TYR A C 1
ATOM 2129 O O . TYR A 1 264 ? 26.405 -0.068 -24.942 1.00 67.88 264 TYR A O 1
ATOM 2137 N N . GLU A 1 265 ? 25.501 0.953 -26.720 1.00 70.69 265 GLU A N 1
ATOM 2138 C CA . GLU A 1 265 ? 25.786 2.324 -26.252 1.00 70.69 265 GLU A CA 1
ATOM 2139 C C . GLU A 1 265 ? 25.029 2.643 -24.952 1.00 70.69 265 GLU A C 1
ATOM 2141 O O . GLU A 1 265 ? 25.537 3.332 -24.073 1.00 70.69 265 GLU A O 1
ATOM 2146 N N .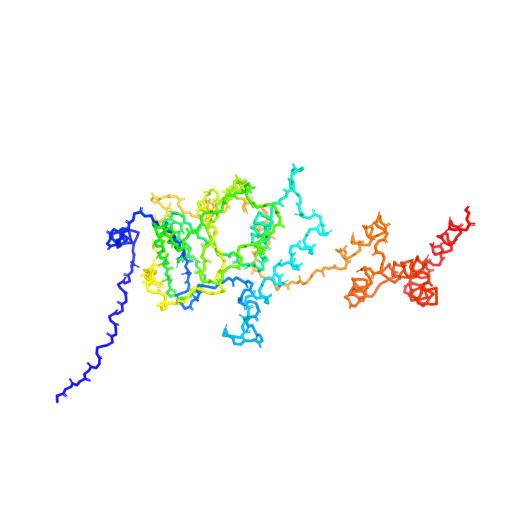 GLN A 1 266 ? 23.814 2.104 -24.806 1.00 60.28 266 GLN A N 1
ATOM 2147 C CA . GLN A 1 266 ? 22.954 2.358 -23.648 1.00 60.28 266 GLN A CA 1
ATOM 2148 C C . GLN A 1 266 ? 23.362 1.534 -22.419 1.00 60.28 266 GLN A C 1
ATOM 2150 O O . GLN A 1 266 ? 23.043 1.927 -21.300 1.00 60.28 266 GLN A O 1
ATOM 2155 N N . ALA A 1 267 ? 24.079 0.425 -22.625 1.00 61.88 267 ALA A N 1
ATOM 2156 C CA . ALA A 1 267 ? 24.566 -0.461 -21.570 1.00 61.88 267 ALA A CA 1
ATOM 2157 C C . ALA A 1 267 ? 25.924 -0.031 -20.976 1.00 61.88 267 ALA A C 1
ATOM 2159 O O . ALA A 1 267 ? 26.363 -0.605 -19.981 1.00 61.88 267 ALA A O 1
ATOM 2160 N N . MET A 1 268 ? 26.590 0.987 -21.542 1.00 76.31 268 MET A N 1
ATOM 2161 C CA . MET A 1 268 ? 27.914 1.444 -21.086 1.00 76.31 268 MET A CA 1
ATOM 2162 C C . MET A 1 268 ? 27.937 1.841 -19.602 1.00 76.31 268 MET A C 1
ATOM 2164 O O . MET A 1 268 ? 28.833 1.419 -18.872 1.00 76.31 268 MET A O 1
ATOM 2168 N N . ASP A 1 269 ? 26.925 2.581 -19.140 1.00 66.75 269 ASP A N 1
ATOM 2169 C CA . ASP A 1 269 ? 26.816 3.003 -17.736 1.00 66.75 269 ASP A CA 1
ATOM 2170 C C . ASP A 1 269 ? 26.669 1.803 -16.783 1.00 66.75 269 ASP A C 1
ATOM 2172 O O . ASP A 1 269 ? 27.185 1.823 -15.663 1.00 66.75 269 ASP A O 1
ATOM 2176 N N . ASP A 1 270 ? 25.979 0.748 -17.224 1.00 60.56 270 ASP A N 1
ATOM 2177 C CA . ASP A 1 270 ? 25.770 -0.464 -16.434 1.00 60.56 270 ASP A CA 1
ATOM 2178 C C . ASP A 1 270 ? 27.062 -1.295 -16.352 1.00 60.56 270 ASP A C 1
ATOM 2180 O O . ASP A 1 270 ? 27.413 -1.759 -15.264 1.00 60.56 270 ASP A O 1
ATOM 2184 N N . PHE A 1 271 ? 27.828 -1.394 -17.448 1.00 70.56 271 PHE A N 1
ATOM 2185 C CA . PHE A 1 271 ? 29.156 -2.019 -17.437 1.00 70.56 271 PHE A CA 1
ATOM 2186 C C . PHE A 1 271 ? 30.132 -1.283 -16.507 1.00 70.56 271 PHE A C 1
ATOM 2188 O O . PHE A 1 271 ? 30.883 -1.910 -15.757 1.00 70.56 271 PHE A O 1
ATOM 2195 N N . ASP A 1 272 ? 30.091 0.051 -16.498 1.00 77.31 272 ASP A N 1
ATOM 2196 C CA . ASP A 1 272 ? 30.915 0.872 -15.610 1.00 77.31 272 ASP A CA 1
ATOM 2197 C C . ASP A 1 272 ? 30.570 0.648 -14.129 1.00 77.31 272 ASP A C 1
ATOM 2199 O O . ASP A 1 272 ? 31.469 0.574 -13.283 1.00 77.31 272 ASP A O 1
ATOM 2203 N N . GLN A 1 273 ? 29.283 0.502 -13.794 1.00 61.66 273 GLN A N 1
ATOM 2204 C CA . GLN A 1 273 ? 28.875 0.170 -12.425 1.00 61.66 273 GLN A CA 1
ATOM 2205 C C . GLN A 1 273 ? 29.245 -1.262 -12.039 1.00 61.66 273 GLN A C 1
ATOM 2207 O O . GLN A 1 273 ? 29.710 -1.466 -10.917 1.00 61.66 273 GLN A O 1
ATOM 2212 N N . ALA A 1 274 ? 29.099 -2.235 -12.942 1.00 64.81 274 ALA A N 1
ATOM 2213 C CA . ALA A 1 274 ? 29.485 -3.622 -12.686 1.00 64.81 274 ALA A CA 1
ATOM 2214 C C . ALA A 1 274 ? 30.975 -3.724 -12.318 1.00 64.81 274 ALA A C 1
ATOM 2216 O O . ALA A 1 274 ? 31.326 -4.305 -11.289 1.00 64.81 274 ALA A O 1
ATOM 2217 N N . ILE A 1 275 ? 31.839 -3.054 -13.088 1.00 77.56 275 ILE A N 1
ATOM 2218 C CA . ILE A 1 275 ? 33.283 -2.985 -12.825 1.00 77.56 275 ILE A CA 1
ATOM 2219 C C . ILE A 1 275 ? 33.577 -2.254 -11.513 1.00 77.56 275 ILE A C 1
ATOM 2221 O O . ILE A 1 275 ? 34.456 -2.666 -10.761 1.00 77.56 275 ILE A O 1
ATOM 2225 N N . LYS A 1 276 ? 32.839 -1.187 -11.191 1.00 74.81 276 LYS A N 1
ATOM 2226 C CA . LYS A 1 276 ? 33.019 -0.453 -9.930 1.00 74.81 276 LYS A CA 1
ATOM 2227 C C . LYS A 1 276 ? 32.639 -1.284 -8.701 1.00 74.81 276 LYS A C 1
ATOM 2229 O O . LYS A 1 276 ? 33.263 -1.128 -7.652 1.00 74.81 276 LYS A O 1
ATOM 2234 N N . LEU A 1 277 ? 31.605 -2.113 -8.815 1.00 60.97 277 LEU A N 1
ATOM 2235 C CA . LEU A 1 277 ? 31.106 -2.956 -7.730 1.00 60.97 277 LEU A CA 1
ATOM 2236 C C . LEU A 1 277 ? 31.972 -4.202 -7.532 1.00 60.97 277 LEU A C 1
ATOM 2238 O O . LEU A 1 277 ? 32.269 -4.562 -6.394 1.00 60.97 277 LEU A O 1
ATOM 2242 N N . ASN A 1 278 ? 32.389 -4.848 -8.621 1.00 67.25 278 ASN A N 1
ATOM 2243 C CA . ASN A 1 278 ? 33.259 -6.015 -8.574 1.00 67.25 278 ASN A CA 1
ATOM 2244 C C . ASN A 1 278 ? 34.144 -6.090 -9.831 1.00 67.25 278 ASN A C 1
ATOM 2246 O O . ASN A 1 278 ? 33.743 -6.707 -10.821 1.00 67.25 278 ASN A O 1
ATOM 2250 N N . PRO A 1 279 ? 35.353 -5.502 -9.795 1.00 77.69 279 PRO A N 1
ATOM 2251 C CA . PRO A 1 279 ? 36.291 -5.593 -10.905 1.00 77.69 279 PRO A CA 1
ATOM 2252 C C . PRO A 1 279 ? 36.704 -7.055 -11.120 1.00 77.69 279 PRO A C 1
ATOM 2254 O O . PRO A 1 279 ? 37.417 -7.637 -10.302 1.00 77.69 279 PRO A O 1
ATOM 2257 N N . ASN A 1 280 ? 36.251 -7.665 -12.215 1.00 81.44 280 ASN A N 1
ATOM 2258 C CA . ASN A 1 280 ? 36.579 -9.043 -12.569 1.00 81.44 280 ASN A CA 1
ATOM 2259 C C . ASN A 1 280 ? 36.749 -9.207 -14.087 1.00 81.44 280 ASN A C 1
ATOM 2261 O O . ASN A 1 280 ? 36.302 -8.366 -14.866 1.00 81.44 280 ASN A O 1
ATOM 2265 N N . ALA A 1 281 ? 37.407 -10.292 -14.498 1.00 76.25 281 ALA A N 1
ATOM 2266 C CA . ALA A 1 281 ? 37.780 -10.511 -15.892 1.00 76.25 281 ALA A CA 1
ATOM 2267 C C . ALA A 1 281 ? 36.579 -10.570 -16.853 1.00 76.25 281 ALA A C 1
ATOM 2269 O O . ALA A 1 281 ? 36.683 -10.074 -17.972 1.00 76.25 281 ALA A O 1
ATOM 2270 N N . ASP A 1 282 ? 35.445 -11.132 -16.420 1.00 76.75 282 ASP A N 1
ATOM 2271 C CA . ASP A 1 282 ? 34.238 -11.238 -17.247 1.00 76.75 282 ASP A CA 1
ATOM 2272 C C . ASP A 1 282 ? 33.641 -9.854 -17.536 1.00 76.75 282 ASP A C 1
ATOM 2274 O O . ASP A 1 282 ? 33.348 -9.537 -18.687 1.00 76.75 282 ASP A O 1
ATOM 2278 N N . ALA A 1 283 ? 33.548 -8.992 -16.518 1.00 73.56 283 ALA A N 1
ATOM 2279 C CA . ALA A 1 283 ? 33.000 -7.643 -16.652 1.00 73.56 283 ALA A CA 1
ATOM 2280 C C . ALA A 1 283 ? 33.824 -6.769 -17.619 1.00 73.56 283 ALA A C 1
ATOM 2282 O O . ALA A 1 283 ? 33.265 -6.070 -18.468 1.00 73.56 283 ALA A O 1
ATOM 2283 N N . TYR A 1 284 ? 35.157 -6.847 -17.541 1.00 82.56 284 TYR A N 1
ATOM 2284 C CA . TYR A 1 284 ? 36.045 -6.158 -18.482 1.00 82.56 284 TYR A CA 1
ATOM 2285 C C . TYR A 1 284 ? 35.942 -6.739 -19.902 1.00 82.56 284 TYR A C 1
ATOM 2287 O O . TYR A 1 284 ? 35.785 -5.988 -20.863 1.00 82.56 284 TYR A O 1
ATOM 2295 N N . TYR A 1 285 ? 35.930 -8.068 -20.051 1.00 81.00 285 TYR A N 1
ATOM 2296 C CA . TYR A 1 285 ? 35.772 -8.731 -21.352 1.00 81.00 285 TYR A CA 1
ATOM 2297 C C . TYR A 1 285 ? 34.466 -8.333 -22.062 1.00 81.00 285 TYR A C 1
ATOM 2299 O O . TYR A 1 285 ? 34.435 -8.086 -23.272 1.00 81.00 285 TYR A O 1
ATOM 2307 N N . ILE A 1 286 ? 33.380 -8.233 -21.304 1.00 76.50 286 ILE A N 1
ATOM 2308 C CA . ILE A 1 286 ? 32.046 -7.895 -21.798 1.00 76.50 286 ILE A CA 1
ATOM 2309 C C . ILE A 1 286 ? 31.967 -6.434 -22.247 1.00 76.50 286 ILE A C 1
ATOM 2311 O O . ILE A 1 286 ? 31.477 -6.175 -23.353 1.00 76.50 286 ILE A O 1
ATOM 2315 N N . ARG A 1 287 ? 32.498 -5.491 -21.452 1.00 84.44 287 ARG A N 1
ATOM 2316 C CA . ARG A 1 287 ? 32.555 -4.068 -21.830 1.00 84.44 287 ARG A CA 1
ATOM 2317 C C . ARG A 1 287 ? 33.450 -3.848 -23.049 1.00 84.44 287 ARG A C 1
ATOM 2319 O O . ARG A 1 287 ? 33.058 -3.123 -23.965 1.00 84.44 287 ARG A O 1
ATOM 2326 N N . GLY A 1 288 ? 34.597 -4.529 -23.105 1.00 85.81 288 GLY A N 1
ATOM 2327 C CA . GLY A 1 288 ? 35.505 -4.483 -24.251 1.00 85.81 288 GLY A CA 1
ATOM 2328 C C . GLY A 1 288 ? 34.843 -4.991 -25.531 1.00 85.81 288 GLY A C 1
ATOM 2329 O O . GLY A 1 288 ? 34.893 -4.344 -26.576 1.00 85.81 288 GLY A O 1
ATOM 2330 N N . THR A 1 289 ? 34.105 -6.095 -25.439 1.00 81.06 289 THR A N 1
ATOM 2331 C CA . THR A 1 289 ? 33.374 -6.654 -26.582 1.00 81.06 289 THR A CA 1
ATOM 2332 C C . THR A 1 289 ? 32.273 -5.702 -27.082 1.00 81.06 289 THR A C 1
ATOM 2334 O O . THR A 1 289 ? 32.131 -5.539 -28.295 1.00 81.06 289 THR A O 1
ATOM 2337 N N . ALA A 1 290 ? 31.566 -5.005 -26.186 1.00 79.44 290 ALA A N 1
ATOM 2338 C CA . ALA A 1 290 ? 30.497 -4.068 -26.540 1.00 79.44 290 ALA A CA 1
ATOM 2339 C C . ALA A 1 290 ? 31.056 -2.779 -27.163 1.00 79.44 290 ALA A C 1
ATOM 2341 O O . ALA A 1 290 ? 30.531 -2.282 -28.157 1.00 79.44 290 ALA A O 1
ATOM 2342 N N . LYS A 1 291 ? 32.179 -2.272 -26.641 1.00 85.44 291 LYS A N 1
ATOM 2343 C CA . LYS A 1 291 ? 32.943 -1.182 -27.268 1.00 85.44 291 LYS A CA 1
ATOM 2344 C C . LYS A 1 291 ? 33.442 -1.564 -28.661 1.00 85.44 291 LYS A C 1
ATOM 2346 O O . LYS A 1 291 ? 33.419 -0.730 -29.562 1.00 85.44 291 LYS A O 1
ATOM 2351 N N . GLY A 1 292 ? 33.835 -2.824 -28.859 1.00 82.19 292 GLY A N 1
ATOM 2352 C CA . GLY A 1 292 ? 34.200 -3.363 -30.168 1.00 82.19 292 GLY A CA 1
ATOM 2353 C C . GLY A 1 292 ? 33.067 -3.257 -31.195 1.00 82.19 292 GLY A C 1
ATOM 2354 O O . GLY A 1 292 ? 33.311 -2.783 -32.302 1.00 82.19 292 GLY A O 1
ATOM 2355 N N . GLU A 1 293 ? 31.837 -3.614 -30.811 1.00 80.56 293 GLU A N 1
ATOM 2356 C CA . GLU A 1 293 ? 30.634 -3.484 -31.660 1.00 80.56 293 GLU A CA 1
ATOM 2357 C C . GLU A 1 293 ? 30.267 -2.019 -31.954 1.00 80.56 293 GLU A C 1
ATOM 2359 O O . GLU A 1 293 ? 29.753 -1.686 -33.020 1.00 80.56 293 GLU A O 1
ATOM 2364 N N . LEU A 1 294 ? 30.606 -1.107 -31.040 1.00 81.38 294 LEU A N 1
ATOM 2365 C CA . LEU A 1 294 ? 30.447 0.340 -31.218 1.00 81.38 294 LEU A CA 1
ATOM 2366 C C . LEU A 1 294 ? 31.585 0.992 -32.025 1.00 81.38 294 LEU A C 1
ATOM 2368 O O . LEU A 1 294 ? 31.621 2.214 -32.154 1.00 81.38 294 LEU A O 1
ATOM 2372 N N . ASN A 1 295 ? 32.510 0.204 -32.584 1.00 84.50 295 ASN A N 1
ATOM 2373 C CA . ASN A 1 295 ? 33.718 0.664 -33.285 1.00 84.50 295 ASN A CA 1
ATOM 2374 C C . ASN A 1 295 ? 34.702 1.470 -32.407 1.00 84.50 295 ASN A C 1
ATOM 2376 O O . ASN A 1 295 ? 35.550 2.206 -32.915 1.00 84.50 295 ASN A O 1
ATOM 2380 N N . ARG A 1 296 ? 34.633 1.319 -31.079 1.00 85.69 296 ARG A N 1
ATOM 2381 C CA . ARG A 1 296 ? 35.544 1.932 -30.094 1.00 85.69 296 ARG A CA 1
ATOM 2382 C C . ARG A 1 296 ? 36.707 0.983 -29.793 1.00 85.69 296 ARG A C 1
ATOM 2384 O O . ARG A 1 296 ? 36.884 0.519 -28.670 1.00 85.69 296 ARG A O 1
ATOM 2391 N N . HIS A 1 297 ? 37.471 0.638 -30.829 1.00 82.25 297 HIS A N 1
ATOM 2392 C CA . HIS A 1 297 ? 38.438 -0.465 -30.779 1.00 82.25 297 HIS A CA 1
ATOM 2393 C C . HIS A 1 297 ? 39.605 -0.246 -29.807 1.00 82.25 297 HIS A C 1
ATOM 2395 O O . HIS A 1 297 ? 40.014 -1.196 -29.151 1.00 82.25 297 HIS A O 1
ATOM 2401 N N . GLU A 1 298 ? 40.120 0.979 -29.680 1.00 83.88 298 GLU A N 1
ATOM 2402 C CA . GLU A 1 298 ? 41.207 1.283 -28.731 1.00 83.88 298 GLU A CA 1
ATOM 2403 C C . GLU A 1 298 ? 40.745 1.067 -27.282 1.00 83.88 298 GLU A C 1
ATOM 2405 O O . GLU A 1 298 ? 41.387 0.356 -26.519 1.00 83.88 298 GLU A O 1
ATOM 2410 N N . GLU A 1 299 ? 39.556 1.564 -26.936 1.00 85.75 299 GLU A N 1
ATOM 2411 C CA . GLU A 1 299 ? 38.979 1.392 -25.598 1.00 85.75 299 GLU A CA 1
ATOM 2412 C C . GLU A 1 299 ? 38.543 -0.051 -25.307 1.00 85.75 299 GLU A C 1
ATOM 2414 O O . GLU A 1 299 ? 38.419 -0.440 -24.145 1.00 85.75 299 GLU A O 1
ATOM 2419 N N . ALA A 1 300 ? 38.245 -0.824 -26.353 1.00 84.19 300 ALA A N 1
ATOM 2420 C CA . ALA A 1 300 ? 37.961 -2.247 -26.244 1.00 84.19 300 ALA A CA 1
ATOM 2421 C C . ALA A 1 300 ? 39.227 -3.047 -25.916 1.00 84.19 300 ALA A C 1
ATOM 2423 O O . ALA A 1 300 ? 39.170 -3.954 -25.090 1.00 84.19 300 ALA A O 1
ATOM 2424 N N . ILE A 1 301 ? 40.358 -2.697 -26.539 1.00 87.81 301 ILE A N 1
ATOM 2425 C CA . ILE A 1 301 ? 41.662 -3.316 -26.272 1.00 87.81 301 ILE A CA 1
ATOM 2426 C C . ILE A 1 301 ? 42.068 -3.082 -24.818 1.00 87.81 301 ILE A C 1
ATOM 2428 O O . ILE A 1 301 ? 42.413 -4.047 -24.146 1.00 87.81 301 ILE A O 1
ATOM 2432 N N . ASP A 1 302 ? 41.920 -1.857 -24.307 1.00 89.38 302 ASP A N 1
ATOM 2433 C CA . ASP A 1 302 ? 42.220 -1.553 -22.902 1.00 89.38 302 ASP A CA 1
ATOM 2434 C C . ASP A 1 302 ? 41.420 -2.448 -21.938 1.00 89.38 302 ASP A C 1
ATOM 2436 O O . ASP A 1 302 ? 41.958 -2.979 -20.966 1.00 89.38 302 ASP A O 1
ATOM 2440 N N . ASP A 1 303 ? 40.132 -2.657 -22.218 1.00 88.56 303 ASP A N 1
ATOM 2441 C CA . ASP A 1 303 ? 39.274 -3.532 -21.417 1.00 88.56 303 ASP A CA 1
ATOM 2442 C C . ASP A 1 303 ? 39.654 -5.014 -21.558 1.00 88.56 303 ASP A C 1
ATOM 2444 O O . ASP A 1 303 ? 39.643 -5.757 -20.576 1.00 88.56 303 ASP A O 1
ATOM 2448 N N . PHE A 1 304 ? 40.049 -5.463 -22.748 1.00 85.19 304 PHE A N 1
ATOM 2449 C CA . PHE A 1 304 ? 40.548 -6.823 -22.944 1.00 85.19 304 PHE A CA 1
ATOM 2450 C C . PHE A 1 304 ? 41.873 -7.075 -22.225 1.00 85.19 304 PHE A C 1
ATOM 2452 O O . PHE A 1 304 ? 42.042 -8.147 -21.639 1.00 85.19 304 PHE A O 1
ATOM 2459 N N . ASP A 1 305 ? 42.770 -6.094 -22.199 1.00 90.00 305 ASP A N 1
ATOM 2460 C CA . ASP A 1 305 ? 44.025 -6.173 -21.456 1.00 90.00 305 ASP A CA 1
ATOM 2461 C C . ASP A 1 305 ? 43.755 -6.275 -19.948 1.00 90.00 305 ASP A C 1
ATOM 2463 O O . ASP A 1 305 ? 44.300 -7.160 -19.288 1.00 90.00 305 ASP A O 1
ATOM 2467 N N . GLN A 1 306 ? 42.818 -5.480 -19.409 1.00 89.81 306 GLN A N 1
ATOM 2468 C CA . GLN A 1 306 ? 42.383 -5.622 -18.010 1.00 89.81 306 GLN A CA 1
ATOM 2469 C C . GLN A 1 306 ? 41.784 -7.008 -17.720 1.00 89.81 306 GLN A C 1
ATOM 2471 O O . GLN A 1 306 ? 42.042 -7.595 -16.666 1.00 89.81 306 GLN A O 1
ATOM 2476 N N . ALA A 1 307 ? 41.005 -7.569 -18.649 1.00 84.25 307 ALA A N 1
ATOM 2477 C CA . ALA A 1 307 ? 40.442 -8.907 -18.493 1.00 84.25 307 ALA A CA 1
ATOM 2478 C C . ALA A 1 307 ? 41.525 -10.001 -18.462 1.00 84.25 307 ALA A C 1
ATOM 2480 O O . ALA A 1 307 ? 41.435 -10.930 -17.654 1.00 84.25 307 ALA A O 1
ATOM 2481 N N . ILE A 1 308 ? 42.552 -9.887 -19.311 1.00 87.12 308 ILE A N 1
ATOM 2482 C CA . ILE A 1 308 ? 43.689 -10.818 -19.379 1.00 87.12 308 ILE A CA 1
ATOM 2483 C C . ILE A 1 308 ? 44.576 -10.695 -18.136 1.00 87.12 308 ILE A C 1
ATOM 2485 O O . ILE A 1 308 ? 44.992 -11.719 -17.591 1.00 87.12 308 ILE A O 1
ATOM 2489 N N . ASP A 1 309 ? 44.820 -9.476 -17.656 1.00 88.12 309 ASP A N 1
ATOM 2490 C CA . ASP A 1 309 ? 45.594 -9.227 -16.436 1.00 88.12 309 ASP A CA 1
ATOM 2491 C C . ASP A 1 309 ? 44.932 -9.865 -15.205 1.00 88.12 309 ASP A C 1
ATOM 2493 O O . ASP A 1 309 ? 45.614 -10.435 -14.349 1.00 88.12 309 ASP A O 1
ATOM 2497 N N . ILE A 1 310 ? 43.596 -9.820 -15.124 1.00 82.50 310 ILE A N 1
ATOM 2498 C CA . ILE A 1 310 ? 42.831 -10.450 -14.037 1.00 82.50 310 ILE A CA 1
ATOM 2499 C C . ILE A 1 310 ? 42.744 -11.973 -14.225 1.00 82.50 310 ILE A C 1
ATOM 2501 O O . ILE A 1 310 ? 42.858 -12.725 -13.254 1.00 82.50 310 ILE A O 1
ATOM 2505 N N . ASN A 1 311 ? 42.530 -12.448 -15.455 1.00 80.88 311 ASN A N 1
ATOM 2506 C CA . ASN A 1 311 ? 42.474 -13.871 -15.777 1.00 80.88 311 ASN A CA 1
ATOM 2507 C C . ASN A 1 311 ? 43.166 -14.168 -17.120 1.00 80.88 311 ASN A C 1
ATOM 2509 O O . ASN A 1 311 ? 42.540 -14.047 -18.178 1.00 80.88 311 ASN A O 1
ATOM 2513 N N . PRO A 1 312 ? 44.406 -14.691 -17.097 1.00 82.50 312 PRO A N 1
ATOM 2514 C CA . PRO A 1 312 ? 45.170 -14.980 -18.311 1.00 82.50 312 PRO A CA 1
ATOM 2515 C C . PRO A 1 312 ? 44.499 -15.967 -19.281 1.00 82.50 312 PRO A C 1
ATOM 2517 O O . PRO A 1 312 ? 44.817 -15.975 -20.470 1.00 82.50 312 PRO A O 1
ATOM 2520 N N . ASN A 1 313 ? 43.544 -16.785 -18.815 1.00 78.81 313 ASN A N 1
ATOM 2521 C CA . ASN A 1 313 ? 42.788 -17.697 -19.682 1.00 78.81 313 ASN A CA 1
ATOM 2522 C C . ASN A 1 313 ? 41.809 -16.964 -20.620 1.00 78.81 313 ASN A C 1
ATOM 2524 O O . ASN A 1 313 ? 41.360 -17.557 -21.605 1.00 78.81 313 ASN A O 1
ATOM 2528 N N . MET A 1 314 ? 41.515 -15.681 -20.368 1.00 76.31 314 MET A N 1
ATOM 2529 C CA . MET A 1 314 ? 40.691 -14.850 -21.254 1.00 76.31 314 MET A CA 1
ATOM 2530 C C . MET A 1 314 ? 41.322 -14.645 -22.628 1.00 76.31 314 MET A C 1
ATOM 2532 O O . MET A 1 314 ? 40.595 -14.517 -23.611 1.00 76.31 314 MET A O 1
ATOM 2536 N N . LEU A 1 315 ? 42.654 -14.708 -22.735 1.00 76.06 315 LEU A N 1
ATOM 2537 C CA . LEU A 1 315 ? 43.361 -14.579 -24.009 1.00 76.06 315 LEU A CA 1
ATOM 2538 C C . LEU A 1 315 ? 42.848 -15.587 -25.052 1.00 76.06 315 LEU A C 1
ATOM 2540 O O . LEU A 1 315 ? 42.661 -15.239 -26.219 1.00 76.06 315 LEU A O 1
ATOM 2544 N N . MET A 1 316 ? 42.561 -16.827 -24.635 1.00 71.12 316 MET A N 1
ATOM 2545 C CA . MET A 1 316 ? 42.030 -17.856 -25.534 1.00 71.12 316 MET A CA 1
ATOM 2546 C C . MET A 1 316 ? 40.590 -17.546 -25.975 1.00 71.12 316 MET A C 1
ATOM 2548 O O . MET A 1 316 ? 40.261 -17.731 -27.145 1.00 71.12 316 MET A O 1
ATOM 2552 N N . HIS A 1 317 ? 39.750 -17.025 -25.074 1.00 65.00 317 HIS A N 1
ATOM 2553 C CA . HIS A 1 317 ? 38.367 -16.637 -25.374 1.00 65.00 317 HIS A CA 1
ATOM 2554 C C . HIS A 1 317 ? 38.291 -15.433 -26.327 1.00 65.00 317 HIS A C 1
ATOM 2556 O O . HIS A 1 317 ? 37.587 -15.498 -27.335 1.00 65.00 317 HIS A O 1
ATOM 2562 N N . ILE A 1 318 ? 39.074 -14.381 -26.064 1.00 73.19 318 ILE A N 1
ATOM 2563 C CA . ILE A 1 318 ? 39.152 -13.166 -26.893 1.00 73.19 318 ILE A CA 1
ATOM 2564 C C . ILE A 1 318 ? 39.641 -13.501 -28.308 1.00 73.19 318 ILE A C 1
ATOM 2566 O O . ILE A 1 318 ? 39.067 -13.045 -29.297 1.00 73.19 318 ILE A O 1
ATOM 2570 N N . THR A 1 319 ? 40.654 -14.367 -28.424 1.00 72.06 319 THR A N 1
ATOM 2571 C CA . THR A 1 319 ? 41.205 -14.775 -29.727 1.00 72.06 319 THR A CA 1
ATOM 2572 C C . THR A 1 319 ? 40.194 -15.580 -30.559 1.00 72.06 319 THR A C 1
ATOM 2574 O O . THR A 1 319 ? 40.101 -15.388 -31.772 1.00 72.06 319 THR A O 1
ATOM 2577 N N . ILE A 1 320 ? 39.400 -16.459 -29.930 1.00 60.62 320 ILE A N 1
ATOM 2578 C CA . ILE A 1 320 ? 38.347 -17.231 -30.617 1.00 60.62 320 ILE A CA 1
ATOM 2579 C C . ILE A 1 320 ? 37.200 -16.318 -31.072 1.00 60.62 320 ILE A C 1
ATOM 2581 O O . ILE A 1 320 ? 36.738 -16.448 -32.207 1.00 60.62 320 ILE A O 1
ATOM 2585 N N . ALA A 1 321 ? 36.772 -15.373 -30.230 1.00 61.31 321 ALA A N 1
ATOM 2586 C CA . ALA A 1 321 ? 35.724 -14.411 -30.572 1.00 61.31 321 ALA A CA 1
ATOM 2587 C C . ALA A 1 321 ? 36.141 -13.482 -31.728 1.00 61.31 321 ALA A C 1
ATOM 2589 O O . ALA A 1 321 ? 35.361 -13.257 -32.654 1.00 61.31 321 ALA A O 1
ATOM 2590 N N . GLY A 1 322 ? 37.395 -13.009 -31.731 1.00 58.59 322 GLY A N 1
ATOM 2591 C CA . GLY A 1 322 ? 37.948 -12.196 -32.817 1.00 58.59 322 GLY A CA 1
ATOM 2592 C C . GLY A 1 322 ? 37.979 -12.920 -34.169 1.00 58.59 322 GLY A C 1
ATOM 2593 O O . GLY A 1 322 ? 37.686 -12.315 -35.193 1.00 58.59 322 GLY A O 1
ATOM 2594 N N . LEU A 1 323 ? 38.256 -14.229 -34.190 1.00 50.59 323 LEU A N 1
ATOM 2595 C CA . LEU A 1 323 ? 38.252 -15.039 -35.419 1.00 50.59 323 LEU A CA 1
ATOM 2596 C C . LEU A 1 323 ? 36.841 -15.325 -35.965 1.00 50.59 323 LEU A C 1
ATOM 2598 O O . LEU A 1 323 ? 36.679 -15.491 -37.172 1.00 50.59 323 LEU A O 1
ATOM 2602 N N . GLN A 1 324 ? 35.818 -15.381 -35.105 1.00 48.78 324 GLN A N 1
ATOM 2603 C CA . GLN A 1 324 ? 34.428 -15.624 -35.518 1.00 48.78 324 GLN A CA 1
ATOM 2604 C C . GLN A 1 324 ? 33.778 -14.419 -36.209 1.00 48.78 324 GLN A C 1
ATOM 2606 O O . GLN A 1 324 ? 32.858 -14.610 -36.996 1.00 48.78 324 GLN A O 1
ATOM 2611 N N . ARG A 1 325 ? 34.259 -13.199 -35.949 1.00 49.88 325 ARG A N 1
ATOM 2612 C CA . ARG A 1 325 ? 33.713 -11.952 -36.518 1.00 49.88 325 ARG A CA 1
ATOM 2613 C C . ARG A 1 325 ? 34.363 -11.524 -37.841 1.00 49.88 325 ARG A C 1
ATOM 2615 O O . ARG A 1 325 ? 33.951 -10.531 -38.426 1.00 49.88 325 ARG A O 1
ATOM 2622 N N . VAL A 1 326 ? 35.382 -12.253 -38.306 1.00 43.12 326 VAL A N 1
ATOM 2623 C CA . VAL A 1 326 ? 36.158 -11.948 -39.529 1.00 43.12 326 VAL A CA 1
ATOM 2624 C C . VAL A 1 326 ? 35.767 -12.857 -40.718 1.00 43.12 326 VAL A C 1
ATOM 2626 O O . VAL A 1 326 ? 36.354 -12.747 -41.791 1.00 43.12 326 VAL A O 1
ATOM 2629 N N . ASN A 1 327 ? 34.752 -13.721 -40.569 1.00 31.48 327 ASN A N 1
ATOM 2630 C CA . ASN A 1 327 ? 34.184 -14.562 -41.641 1.00 31.48 327 ASN A CA 1
ATOM 2631 C C . ASN A 1 327 ? 32.750 -14.156 -41.981 1.00 31.48 327 ASN A C 1
ATOM 2633 O O . ASN A 1 327 ? 32.379 -14.285 -43.168 1.00 31.48 327 ASN A O 1
#

Foldseek 3Di:
DDPPPPDDPDFPADQAPVVVVVVVVVDDADAKWKAKALAPPDFQFFQLLVVVPPVPPSVPPDLVNLLVVLVVVQVVCVLVVVQDDPNHGDFSVRSQVVVVVVVDGHQKDKIASDHLLNLLNQLDDPDLHKMKMKIAHDPPCVQEDEDDRVNRPHCCVVLQDERHKYKYQDPDDDQLCVLRNIIIIGNYRGDDPPPVGMDMHIHHSVSSVVHQVCCCPVPVDDDCSNPVVCVPDCVVPDDDDDDDDDDLVVLVVVLVVCVVVLVLVVCLVSLVVSCVRPNALSSLQSNLVSCVSVVVNVSSVVSNVSSCVRPVVVVVVVVVVVVVVVD

pLDDT: mean 72.0, std 17.32, range [28.94, 95.56]

Sequence (327 aa):
MTNKQKEPSKPKTVNSVVKFLKHLKTIEGSAFLYRGHANCAWKLESSAYRRLKKPLEPKDIDPAILQGYITKLLEKTRRLGHGEKDGKKLSDLELLAELQHNGAATCLLDFTENALVALWFACHSNDKKDGQVIVMPTADIAKFSIVNTEALNGKIENFWKKNKLWKWTPQYRLNRIVAQHSVFVFGKDSIDEQDSDYKTINISENSKNNILKELSEQFGINEAYLFSDFDGFASSNAHDKEYTDYDATDYCNFDVKAYQMDEYEQAMDDFDQAIKLNPNADAYYIRGTAKGELNRHEEAIDDFDQAIDINPNMLMHITIAGLQRVN

Radius of gyration: 25.81 Å; chains: 1; bounding box: 67×54×79 Å